Protein AF-A0A1V5GLK5-F1 (afdb_monomer_lite)

Radius of gyration: 24.31 Å; chains: 1; bounding box: 57×66×62 Å

Foldseek 3Di:
DDDDPNQDPVVLVVVVVVLLVCLCVQQQVQQCDQDPNFRLHNVSSLVSNVVSCVVCVVVNCVSCPRPVNVVVVVVCVVVVLVVVVVVVCVVCVVVCVVVCVVPVVVVVVVVCCLCCVLVVVLVVCLVVVVVVDPDDSLLSSLLSQLLSCLLVVPSVSLVVSLVVSPDPVSNVSSPVSNSVNNVVNSVVVSCCVVVVCVVVVDPPVVVVVVVPPPPDDPPPDPPVVVVVVVVVVVVVVVVVVVVVVVPD

Secondary structure (DSSP, 8-state):
--BTTTTB-HHHHHHHHHHHHHHHHHHHHHHH-EETTEE-TTHHHHHHHHHHHHHSHHHHHHHHTSHHHHHHHHHHHHHHHHHHHHHHHHHHHHHHHHHHHHHHHHHHHHHHHHHHHHHHHHHHHHHHHTTT--S-HHHHHHHHHHHHHHHTT-HHHHHHHHHHH-SHHHHHHHHHHHHHHHHHHHHHHHHHHHHHHHHHT--HHHHHHHSS-TT------TTHHHHHHHHHHHHHHHHHHHHHHS--

Sequence (248 aa):
MEFFNGILSIHGVGFLMISVIAIAALGYILGRITIKGVSLGTAGVFIVALLYGCVFYKQLSDEINTDFVTNALKIVDNLGLILFVTAVGFIAGPNFFANFKKNFKSYVLLAIIIILSGGLVCAGCILVGRNFTDLQSDEFTAMLTGILSGALTSTPGFSAAKDAVGSDHLQSIVSVGYAIAYIFGVIGVVLFVQIIPKIMKADMAHERELLAPTGSKSQRSPRRWADCLKWTISASCHSHLQQLSESS

pLDDT: mean 75.08, std 16.99, range [30.67, 93.69]

Structure (mmCIF, N/CA/C/O backbone):
data_AF-A0A1V5GLK5-F1
#
_entry.id   AF-A0A1V5GLK5-F1
#
loop_
_atom_site.group_PDB
_atom_site.id
_atom_site.type_symbol
_atom_site.label_atom_id
_atom_site.label_alt_id
_atom_site.label_comp_id
_atom_site.label_asym_id
_atom_site.label_entity_id
_atom_site.label_seq_id
_atom_site.pdbx_PDB_ins_code
_atom_site.Cartn_x
_atom_site.Cartn_y
_atom_site.Cartn_z
_atom_site.occupancy
_atom_site.B_iso_or_equiv
_atom_site.auth_seq_id
_atom_site.auth_comp_id
_atom_site.auth_asym_id
_atom_site.auth_atom_id
_atom_site.pdbx_PDB_model_num
ATOM 1 N N . MET A 1 1 ? 4.502 5.930 -36.268 1.00 46.78 1 MET A N 1
ATOM 2 C CA . MET A 1 1 ? 5.132 7.153 -36.806 1.00 46.78 1 MET A CA 1
ATOM 3 C C . MET A 1 1 ? 5.933 7.765 -35.675 1.00 46.78 1 MET A C 1
ATOM 5 O O . MET A 1 1 ? 5.333 8.226 -34.713 1.00 46.78 1 MET A O 1
ATOM 9 N N . GLU A 1 2 ? 7.255 7.645 -35.733 1.00 49.25 2 GLU A N 1
ATOM 10 C CA . GLU A 1 2 ? 8.162 8.118 -34.684 1.00 49.25 2 GLU A CA 1
ATOM 11 C C . GLU A 1 2 ? 8.456 9.600 -34.918 1.00 49.25 2 GLU A C 1
ATOM 13 O O . GLU A 1 2 ? 9.124 9.967 -35.883 1.00 49.25 2 GLU A O 1
ATOM 18 N N . PHE A 1 3 ? 7.910 10.465 -34.067 1.00 53.59 3 PHE A N 1
ATOM 19 C CA . PHE A 1 3 ? 8.257 11.883 -34.064 1.00 53.59 3 PHE A CA 1
ATOM 20 C C . PHE A 1 3 ? 9.382 12.100 -33.049 1.00 53.59 3 PHE A C 1
ATOM 22 O O . PHE A 1 3 ? 9.312 11.592 -31.935 1.00 53.59 3 PHE A O 1
ATOM 29 N N . PHE A 1 4 ? 10.409 12.856 -33.449 1.00 52.19 4 PHE A N 1
ATOM 30 C CA . PHE A 1 4 ? 11.638 13.107 -32.682 1.00 52.19 4 PHE A CA 1
ATOM 31 C C . PHE A 1 4 ? 12.527 11.875 -32.467 1.00 52.19 4 PHE A C 1
ATOM 33 O O . PHE A 1 4 ? 12.751 11.459 -31.338 1.00 52.19 4 PHE A O 1
ATOM 40 N N . ASN A 1 5 ? 13.089 11.329 -33.552 1.00 49.19 5 ASN A N 1
ATOM 41 C CA . ASN A 1 5 ? 14.318 10.522 -33.503 1.00 49.19 5 ASN A CA 1
ATOM 42 C C . ASN A 1 5 ? 14.304 9.375 -32.456 1.00 49.19 5 ASN A C 1
ATOM 44 O O . ASN A 1 5 ? 15.285 9.178 -31.745 1.00 49.19 5 ASN A O 1
ATOM 48 N N . GLY A 1 6 ? 13.171 8.670 -32.317 1.00 55.38 6 GLY A N 1
ATOM 49 C CA . GLY A 1 6 ? 13.000 7.539 -31.388 1.00 55.38 6 GLY A CA 1
ATOM 50 C C . GLY A 1 6 ? 12.744 7.891 -29.911 1.00 55.38 6 GLY A C 1
ATOM 51 O O . GLY A 1 6 ? 12.622 6.985 -29.094 1.00 55.38 6 GLY A O 1
ATOM 52 N N . ILE A 1 7 ? 12.630 9.174 -29.543 1.00 57.28 7 ILE A N 1
ATOM 53 C CA . ILE A 1 7 ? 12.473 9.619 -28.140 1.00 57.28 7 ILE A CA 1
ATOM 54 C C . ILE A 1 7 ? 11.013 9.624 -27.649 1.00 57.28 7 ILE A C 1
ATOM 56 O O . ILE A 1 7 ? 10.769 9.507 -26.450 1.00 57.28 7 ILE A O 1
ATOM 60 N N . LEU A 1 8 ? 10.031 9.724 -28.551 1.00 55.53 8 LEU A N 1
ATOM 61 C CA . LEU A 1 8 ? 8.602 9.703 -28.218 1.00 55.53 8 LEU A CA 1
ATOM 62 C C . LEU A 1 8 ? 7.872 8.618 -29.020 1.00 55.53 8 LEU A C 1
ATOM 64 O O . LEU A 1 8 ? 7.346 8.863 -30.109 1.00 55.53 8 LEU A O 1
ATOM 68 N N . SER A 1 9 ? 7.791 7.411 -28.452 1.00 62.62 9 SER A N 1
ATOM 69 C CA . SER A 1 9 ? 6.872 6.379 -28.941 1.00 62.62 9 SER A CA 1
ATOM 70 C C . SER A 1 9 ? 5.435 6.775 -28.584 1.00 62.62 9 SER A C 1
ATOM 72 O O . SER A 1 9 ? 4.924 6.490 -27.501 1.00 62.62 9 SER A O 1
ATOM 74 N N . ILE A 1 10 ? 4.761 7.460 -29.513 1.00 68.81 10 ILE A N 1
ATOM 75 C CA . ILE A 1 10 ? 3.326 7.803 -29.426 1.00 68.81 10 ILE A CA 1
ATOM 76 C C . ILE A 1 10 ? 2.475 6.539 -29.205 1.00 68.81 10 ILE A C 1
ATOM 78 O O . ILE A 1 10 ? 1.415 6.592 -28.582 1.00 68.81 10 ILE A O 1
ATOM 82 N N . HIS A 1 11 ? 2.965 5.396 -29.688 1.00 68.38 11 HIS A N 1
ATOM 83 C CA . HIS A 1 11 ? 2.306 4.106 -29.560 1.00 68.38 11 HIS A CA 1
ATOM 84 C C . HIS A 1 11 ? 2.268 3.621 -28.101 1.00 68.38 11 HIS A C 1
ATOM 86 O O . HIS A 1 11 ? 1.189 3.297 -27.601 1.00 68.38 11 HIS A O 1
ATOM 92 N N . GLY A 1 12 ? 3.399 3.684 -27.390 1.00 72.94 12 GLY A N 1
ATOM 93 C CA . GLY A 1 12 ? 3.496 3.249 -25.994 1.00 72.94 12 GLY A CA 1
ATOM 94 C C . GLY A 1 12 ? 2.669 4.107 -25.039 1.00 72.94 12 GLY A C 1
ATOM 95 O O . GLY A 1 12 ? 1.905 3.588 -24.225 1.00 72.94 12 GLY A O 1
ATOM 96 N N . VAL A 1 13 ? 2.728 5.436 -25.181 1.00 77.06 13 VAL A N 1
ATOM 97 C CA . VAL A 1 13 ? 1.942 6.351 -24.329 1.00 77.06 13 VAL A CA 1
ATOM 98 C C . VAL A 1 13 ? 0.437 6.169 -24.558 1.00 77.06 13 VAL A C 1
ATOM 100 O O . VAL A 1 13 ? -0.335 6.123 -23.596 1.00 77.06 13 VAL A O 1
ATOM 103 N N . GLY A 1 14 ? 0.010 6.020 -25.818 1.00 81.81 14 GLY A N 1
ATOM 104 C CA . GLY A 1 14 ? -1.389 5.748 -26.155 1.00 81.81 14 GLY A CA 1
ATOM 105 C C . GLY A 1 14 ? -1.880 4.422 -25.570 1.00 81.81 14 GLY A C 1
ATOM 106 O O . GLY A 1 14 ? -2.957 4.369 -24.970 1.00 81.81 14 GLY A O 1
ATOM 107 N N . PHE A 1 15 ? -1.064 3.372 -25.668 1.00 82.69 15 PHE A N 1
ATOM 108 C CA . PHE A 1 15 ? -1.364 2.062 -25.097 1.00 82.69 15 PHE A CA 1
ATOM 109 C C . PHE A 1 15 ? -1.491 2.101 -23.564 1.00 82.69 15 PHE A C 1
ATOM 111 O O . PHE A 1 15 ? -2.452 1.552 -23.016 1.00 82.69 15 PHE A O 1
ATOM 118 N N . LEU A 1 16 ? -0.593 2.801 -22.860 1.00 83.19 16 LEU A N 1
ATOM 119 C CA . LEU A 1 16 ? -0.666 2.955 -21.401 1.00 83.19 16 LEU A CA 1
ATOM 120 C C . LEU A 1 16 ? -1.903 3.749 -20.956 1.00 83.19 16 LEU A C 1
ATOM 122 O O . LEU A 1 16 ? -2.575 3.351 -20.004 1.00 83.19 16 LEU A O 1
ATOM 126 N N . MET A 1 17 ? -2.258 4.828 -21.657 1.00 84.88 17 MET A N 1
ATOM 127 C CA . MET A 1 17 ? -3.468 5.603 -21.349 1.00 84.88 17 MET A CA 1
ATOM 128 C C . MET A 1 17 ? -4.745 4.774 -21.513 1.00 84.88 17 MET A C 1
ATOM 130 O O . MET A 1 17 ? -5.593 4.758 -20.617 1.00 84.88 17 MET A O 1
ATOM 134 N N . ILE A 1 18 ? -4.866 4.040 -22.622 1.00 87.38 18 ILE A N 1
ATOM 135 C CA . ILE A 1 18 ? -6.001 3.137 -22.853 1.00 87.38 18 ILE A CA 1
ATOM 136 C C . ILE A 1 18 ? -6.036 2.044 -21.780 1.00 87.38 18 ILE A C 1
ATOM 138 O O . ILE A 1 18 ? -7.109 1.742 -21.257 1.00 87.38 18 ILE A O 1
ATOM 142 N N . SER A 1 19 ? -4.875 1.508 -21.397 1.00 87.50 19 SER A N 1
ATOM 143 C CA . SER A 1 19 ? -4.756 0.504 -20.335 1.00 87.50 19 SER A CA 1
ATOM 144 C C . SER A 1 19 ? -5.306 1.014 -19.000 1.00 87.50 19 SER A C 1
ATOM 146 O O . SER A 1 19 ? -6.128 0.341 -18.383 1.00 87.50 19 SER A O 1
ATOM 148 N N . VAL A 1 20 ? -4.926 2.220 -18.563 1.00 87.88 20 VAL A N 1
ATOM 149 C CA . VAL A 1 20 ? -5.404 2.799 -17.292 1.00 87.88 20 VAL A CA 1
ATOM 150 C C . VAL A 1 20 ? -6.920 3.017 -17.309 1.00 87.88 20 VAL A C 1
ATOM 152 O O . VAL A 1 20 ? -7.604 2.673 -16.341 1.00 87.88 20 VAL A O 1
ATOM 155 N N . ILE A 1 21 ? -7.468 3.535 -18.412 1.00 90.38 21 ILE A N 1
ATOM 156 C CA . ILE A 1 21 ? -8.918 3.731 -18.559 1.00 90.38 21 ILE A CA 1
ATOM 157 C C . ILE A 1 21 ? -9.648 2.382 -18.555 1.00 90.38 21 ILE A C 1
ATOM 159 O O . ILE A 1 21 ? -10.677 2.247 -17.891 1.00 90.38 21 ILE A O 1
ATOM 163 N N . ALA A 1 22 ? -9.113 1.372 -19.246 1.00 91.00 22 ALA A N 1
ATOM 164 C CA . ALA A 1 22 ? -9.679 0.027 -19.271 1.00 91.00 22 ALA A CA 1
ATOM 165 C C . ALA A 1 22 ? -9.676 -0.613 -17.876 1.00 91.00 22 ALA A C 1
ATOM 167 O O . ALA A 1 22 ? -10.703 -1.143 -17.450 1.00 91.00 22 ALA A O 1
ATOM 168 N N . ILE A 1 23 ? -8.571 -0.504 -17.133 1.00 91.44 23 ILE A N 1
ATOM 169 C CA . ILE A 1 23 ? -8.457 -0.983 -15.748 1.00 91.44 23 ILE A CA 1
ATOM 170 C C . ILE A 1 23 ? -9.479 -0.288 -14.847 1.00 91.44 23 ILE A C 1
ATOM 172 O O . ILE A 1 23 ? -10.166 -0.959 -14.078 1.00 91.44 23 ILE A O 1
ATOM 176 N N . ALA A 1 24 ? -9.624 1.036 -14.954 1.00 89.81 24 ALA A N 1
ATOM 177 C CA . ALA A 1 24 ? -10.605 1.778 -14.171 1.00 89.81 24 ALA A CA 1
ATOM 178 C C . ALA A 1 24 ? -12.037 1.338 -14.514 1.00 89.81 24 ALA A C 1
ATOM 180 O O . ALA A 1 24 ? -12.804 0.985 -13.618 1.00 89.81 24 ALA A O 1
ATOM 181 N N . ALA A 1 25 ? -12.395 1.297 -15.800 1.00 90.69 25 ALA A N 1
ATOM 182 C CA . ALA A 1 25 ? -13.731 0.917 -16.252 1.00 90.69 25 ALA A CA 1
ATOM 183 C C . ALA A 1 25 ? -14.093 -0.518 -15.837 1.00 90.69 25 ALA A C 1
ATOM 185 O O . ALA A 1 25 ? -15.121 -0.738 -15.192 1.00 90.69 25 ALA A O 1
ATOM 186 N N . LEU A 1 26 ? -13.228 -1.488 -16.143 1.00 90.06 26 LEU A N 1
ATOM 187 C CA . LEU A 1 26 ? -13.422 -2.892 -15.773 1.00 90.06 26 LEU A CA 1
ATOM 188 C C . LEU A 1 26 ? -13.402 -3.077 -14.253 1.00 90.06 26 LEU A C 1
ATOM 190 O O . LEU A 1 26 ? -14.217 -3.824 -13.717 1.00 90.06 26 LEU A O 1
ATOM 194 N N . GLY A 1 27 ? -12.530 -2.355 -13.552 1.00 88.06 27 GLY A N 1
ATOM 195 C CA . GLY A 1 27 ? -12.429 -2.342 -12.097 1.00 88.06 27 GLY A CA 1
ATOM 196 C C . GLY A 1 27 ? -13.707 -1.880 -11.407 1.00 88.06 27 GLY A C 1
ATOM 197 O O . GLY A 1 27 ? -14.178 -2.535 -10.476 1.00 88.06 27 GLY A O 1
ATOM 198 N N . TYR A 1 28 ? -14.314 -0.791 -11.884 1.00 87.19 28 TYR A N 1
ATOM 199 C CA . TYR A 1 28 ? -15.588 -0.296 -11.358 1.00 87.19 28 TYR A CA 1
ATOM 200 C C . TYR A 1 28 ? -16.760 -1.222 -11.693 1.00 87.19 28 TYR A C 1
ATOM 202 O O . TYR A 1 28 ? -17.628 -1.437 -10.841 1.00 87.19 28 TYR A O 1
ATOM 210 N N . ILE A 1 29 ? -16.787 -1.792 -12.903 1.00 87.88 29 ILE A N 1
ATOM 211 C CA . ILE A 1 29 ? -17.812 -2.765 -13.304 1.00 87.88 29 ILE A CA 1
ATOM 212 C C . ILE A 1 29 ? -17.721 -4.009 -12.418 1.00 87.88 29 ILE A C 1
ATOM 214 O O . ILE A 1 29 ? -18.724 -4.413 -11.834 1.00 87.88 29 ILE A O 1
ATOM 218 N N . LEU A 1 30 ? -16.523 -4.572 -12.256 1.00 83.50 30 LEU A N 1
ATOM 219 C CA . LEU A 1 30 ? -16.288 -5.757 -11.435 1.00 83.50 30 LEU A CA 1
ATOM 220 C C . LEU A 1 30 ? -16.535 -5.476 -9.947 1.00 83.50 30 LEU A C 1
ATOM 222 O O . LEU A 1 30 ? -17.139 -6.293 -9.260 1.00 83.50 30 LEU A O 1
ATOM 226 N N . GLY A 1 31 ? -16.165 -4.289 -9.461 1.00 79.12 31 GLY A N 1
ATOM 227 C CA . GLY A 1 31 ? -16.438 -3.843 -8.093 1.00 79.12 31 GLY A CA 1
ATOM 228 C C . GLY A 1 31 ? -17.929 -3.706 -7.756 1.00 79.12 31 GLY A C 1
ATOM 229 O O . GLY A 1 31 ? -18.320 -3.855 -6.594 1.00 79.12 31 GLY A O 1
ATOM 230 N N . ARG A 1 32 ? -18.777 -3.461 -8.765 1.00 77.62 32 ARG A N 1
ATOM 231 C CA . ARG A 1 32 ? -20.246 -3.434 -8.640 1.00 77.62 32 ARG A CA 1
ATOM 232 C C . ARG A 1 32 ? -20.881 -4.821 -8.611 1.00 77.62 32 ARG A C 1
ATOM 234 O O . ARG A 1 32 ? -22.033 -4.923 -8.189 1.00 77.62 32 ARG A O 1
ATOM 241 N N . ILE A 1 33 ? -20.178 -5.865 -9.052 1.00 78.06 33 ILE A N 1
ATOM 242 C CA . ILE A 1 33 ? -20.704 -7.230 -9.028 1.00 78.06 33 ILE A CA 1
ATOM 243 C C . ILE A 1 33 ? -20.746 -7.694 -7.574 1.00 78.06 33 ILE A C 1
ATOM 245 O O . ILE A 1 33 ? -19.734 -7.756 -6.877 1.00 78.06 33 ILE A O 1
ATOM 249 N N . THR A 1 34 ? -21.948 -8.013 -7.109 1.00 65.19 34 THR A N 1
ATOM 250 C CA . THR A 1 34 ? -22.188 -8.526 -5.766 1.00 65.19 34 THR A CA 1
ATOM 251 C C . THR A 1 34 ? -22.389 -10.033 -5.845 1.00 65.19 34 THR A C 1
ATOM 253 O O . THR A 1 34 ? -23.323 -10.523 -6.476 1.00 65.19 34 THR A O 1
ATOM 256 N N . ILE A 1 35 ? -21.501 -10.801 -5.216 1.00 64.25 35 ILE A N 1
ATOM 257 C CA . ILE A 1 35 ? -21.605 -12.266 -5.189 1.00 64.25 35 ILE A CA 1
ATOM 258 C C . ILE A 1 35 ? -22.019 -12.672 -3.778 1.00 64.25 35 ILE A C 1
ATOM 260 O O . ILE A 1 35 ? -21.334 -12.359 -2.815 1.00 64.25 35 ILE A O 1
ATOM 264 N N . LYS A 1 36 ? -23.155 -13.365 -3.620 1.00 55.97 36 LYS A N 1
ATOM 265 C CA . LYS A 1 36 ? -23.632 -13.881 -2.313 1.00 55.97 36 LYS A CA 1
ATOM 266 C C . LYS A 1 36 ? -23.764 -12.811 -1.202 1.00 55.97 36 LYS A C 1
ATOM 268 O O . LYS A 1 36 ? -23.535 -13.094 -0.024 1.00 55.97 36 LYS A O 1
ATOM 273 N N . GLY A 1 37 ? -24.144 -11.583 -1.570 1.00 60.50 37 GLY A N 1
ATOM 274 C CA . GLY A 1 37 ? -24.276 -10.449 -0.640 1.00 60.50 37 GLY A CA 1
ATOM 275 C C . GLY A 1 37 ? -22.946 -9.792 -0.246 1.00 60.50 37 GLY A C 1
ATOM 276 O O . GLY A 1 37 ? -22.931 -8.932 0.630 1.00 60.50 37 GLY A O 1
ATOM 277 N N . VAL A 1 38 ? -21.848 -10.194 -0.889 1.00 60.88 38 VAL A N 1
ATOM 278 C CA . VAL A 1 38 ? -20.504 -9.635 -0.735 1.00 60.88 38 VAL A CA 1
ATOM 279 C C . VAL A 1 38 ? -20.245 -8.684 -1.896 1.00 60.88 38 VAL A C 1
ATOM 281 O O . VAL A 1 38 ? -20.136 -9.110 -3.046 1.00 60.88 38 VAL A O 1
ATOM 284 N N . SER A 1 39 ? -20.177 -7.389 -1.598 1.00 65.50 39 SER A N 1
ATOM 285 C CA . SER A 1 39 ? -19.774 -6.361 -2.561 1.00 65.50 39 SER A CA 1
ATOM 286 C C . SER A 1 39 ? -18.278 -6.109 -2.413 1.00 65.50 39 SER A C 1
ATOM 288 O O . SER A 1 39 ? -17.841 -5.719 -1.331 1.00 65.50 39 SER A O 1
ATOM 290 N N . LEU A 1 40 ? -17.499 -6.297 -3.483 1.00 66.44 40 LEU A N 1
ATOM 291 C CA . LEU A 1 40 ? -16.076 -5.925 -3.493 1.00 66.44 40 LEU A CA 1
ATOM 292 C C . LEU A 1 40 ? -15.895 -4.397 -3.434 1.00 66.44 40 LEU A C 1
ATOM 294 O O . LEU A 1 40 ? -14.912 -3.909 -2.885 1.00 66.44 40 LEU A O 1
ATOM 298 N N . GLY A 1 41 ? -16.852 -3.624 -3.954 1.00 75.75 41 GLY A N 1
ATOM 299 C CA . GLY A 1 41 ? -16.802 -2.164 -3.903 1.00 75.75 41 GLY A CA 1
ATOM 300 C C . GLY A 1 41 ? -15.614 -1.605 -4.689 1.00 75.75 41 GLY A C 1
ATOM 301 O O . GLY A 1 41 ? -15.240 -2.133 -5.734 1.00 75.75 41 GLY A O 1
ATOM 302 N N . THR A 1 42 ? -15.000 -0.535 -4.186 1.00 76.06 42 THR A N 1
ATOM 303 C CA . THR A 1 42 ? -13.848 0.120 -4.834 1.00 76.06 42 THR A CA 1
ATOM 304 C C . THR A 1 42 ? -12.585 -0.747 -4.850 1.00 76.06 42 THR A C 1
ATOM 306 O O . THR A 1 42 ? -11.693 -0.496 -5.657 1.00 76.06 42 THR A O 1
ATOM 309 N N . ALA A 1 43 ? -12.527 -1.815 -4.044 1.00 75.69 43 ALA A N 1
ATOM 310 C CA . ALA A 1 43 ? -11.432 -2.783 -4.065 1.00 75.69 43 ALA A CA 1
ATOM 311 C C . ALA A 1 43 ? -11.320 -3.551 -5.397 1.00 75.69 43 ALA A C 1
ATOM 313 O O . ALA A 1 43 ? -10.240 -4.033 -5.739 1.00 75.69 43 ALA A O 1
ATOM 314 N N . GLY A 1 44 ? -12.408 -3.630 -6.176 1.00 81.12 44 GLY A N 1
ATOM 315 C CA . GLY A 1 44 ? -12.409 -4.272 -7.495 1.00 81.12 44 GLY A CA 1
ATOM 316 C C . GLY A 1 44 ? -11.419 -3.639 -8.478 1.00 81.12 44 GLY A C 1
ATOM 317 O O . GLY A 1 44 ? -10.835 -4.352 -9.291 1.00 81.12 44 GLY A O 1
ATOM 318 N N . VAL A 1 45 ? -11.157 -2.331 -8.354 1.00 86.44 45 VAL A N 1
ATOM 319 C CA . VAL A 1 45 ? -10.191 -1.618 -9.207 1.00 86.44 45 VAL A CA 1
ATOM 320 C C . VAL A 1 45 ? -8.771 -2.140 -8.995 1.00 86.44 45 VAL A C 1
ATOM 322 O O . VAL A 1 45 ? -8.070 -2.397 -9.968 1.00 86.44 45 VAL A O 1
ATOM 325 N N . PHE A 1 46 ? -8.368 -2.382 -7.746 1.00 82.75 46 PHE A N 1
ATOM 326 C CA . PHE A 1 46 ? -7.040 -2.915 -7.431 1.00 82.75 46 PHE A CA 1
ATOM 327 C C . PHE A 1 46 ? -6.850 -4.352 -7.928 1.00 82.75 46 PHE A C 1
ATOM 329 O O . PHE A 1 46 ? -5.794 -4.686 -8.463 1.00 82.75 46 PHE A O 1
ATOM 336 N N . ILE A 1 47 ? -7.880 -5.195 -7.805 1.00 83.62 47 ILE A N 1
ATOM 337 C CA . ILE A 1 47 ? -7.833 -6.585 -8.286 1.00 83.62 47 ILE A CA 1
ATOM 338 C C . ILE A 1 47 ? -7.701 -6.621 -9.812 1.00 83.62 47 ILE A C 1
ATOM 340 O O . ILE A 1 47 ? -6.868 -7.355 -10.341 1.00 83.62 47 ILE A O 1
ATOM 344 N N . VAL A 1 48 ? -8.483 -5.803 -10.523 1.00 88.69 48 VAL A N 1
ATOM 345 C CA . VAL A 1 48 ? -8.400 -5.706 -11.986 1.00 88.69 48 VAL A CA 1
ATOM 346 C C . VAL A 1 48 ? -7.061 -5.121 -12.428 1.00 88.69 48 VAL A C 1
ATOM 348 O O . VAL A 1 48 ? -6.481 -5.637 -13.378 1.00 88.69 48 VAL A O 1
ATOM 351 N N . ALA A 1 49 ? -6.533 -4.109 -11.733 1.00 87.62 49 ALA A N 1
ATOM 352 C CA . ALA A 1 49 ? -5.228 -3.526 -12.041 1.00 87.62 49 ALA A CA 1
ATOM 353 C C . ALA A 1 49 ? -4.099 -4.562 -11.970 1.00 87.62 49 ALA A C 1
ATOM 355 O O . ALA A 1 49 ? -3.272 -4.640 -12.879 1.00 87.62 49 ALA A O 1
ATOM 356 N N . LEU A 1 50 ? -4.089 -5.398 -10.929 1.00 84.06 50 LEU A N 1
ATOM 357 C CA . LEU A 1 50 ? -3.047 -6.408 -10.757 1.00 84.06 50 LEU A CA 1
ATOM 358 C C . LEU A 1 50 ? -3.214 -7.579 -11.732 1.00 84.06 50 LEU A C 1
ATOM 360 O O . LEU A 1 50 ? -2.233 -8.014 -12.332 1.00 84.06 50 LEU A O 1
ATOM 364 N N . LEU A 1 51 ? -4.448 -8.049 -11.955 1.00 86.88 51 LEU A N 1
ATOM 365 C CA . LEU A 1 51 ? -4.725 -9.062 -12.981 1.00 86.88 51 LEU A CA 1
ATOM 366 C C . LEU A 1 51 ? -4.297 -8.580 -14.368 1.00 86.88 51 LEU A C 1
ATOM 368 O O . LEU A 1 51 ? -3.643 -9.324 -15.096 1.00 86.88 51 LEU A O 1
ATOM 372 N N . TYR A 1 52 ? -4.617 -7.332 -14.712 1.00 87.94 52 TYR A N 1
ATOM 373 C CA . TYR A 1 52 ? -4.190 -6.722 -15.966 1.00 87.94 52 TYR A CA 1
ATOM 374 C C . TYR A 1 52 ? -2.662 -6.669 -16.065 1.00 87.94 52 TYR A C 1
ATOM 376 O O . TYR A 1 52 ? -2.103 -7.119 -17.062 1.00 87.94 52 TYR A O 1
ATOM 384 N N . GLY A 1 53 ? -1.977 -6.207 -15.014 1.00 85.06 53 GLY A N 1
ATOM 385 C CA . GLY A 1 53 ? -0.513 -6.171 -14.966 1.00 85.06 53 GLY A CA 1
ATOM 386 C C . GLY A 1 53 ? 0.141 -7.549 -15.119 1.00 85.06 53 GLY A C 1
ATOM 387 O O . GLY A 1 53 ? 1.152 -7.671 -15.802 1.00 85.06 53 GLY A O 1
ATOM 388 N N . CYS A 1 54 ? -0.452 -8.599 -14.546 1.00 82.81 54 CYS A N 1
ATOM 389 C CA . CYS A 1 54 ? 0.062 -9.966 -14.650 1.00 82.81 54 CYS A CA 1
ATOM 390 C C . CYS A 1 54 ? -0.165 -10.577 -16.046 1.00 82.81 54 CYS A C 1
ATOM 392 O O . CYS A 1 54 ? 0.734 -11.210 -16.598 1.00 82.81 54 CYS A O 1
ATOM 394 N N . VAL A 1 55 ? -1.345 -10.362 -16.641 1.00 85.50 55 VAL A N 1
ATOM 395 C CA . VAL A 1 55 ? -1.712 -10.921 -17.956 1.00 85.50 55 VAL A CA 1
ATOM 396 C C . VAL A 1 55 ? -1.004 -10.198 -19.106 1.00 85.50 55 VAL A C 1
ATOM 398 O O . VAL A 1 55 ? -0.546 -10.849 -20.044 1.00 85.50 55 VAL A O 1
ATOM 401 N N . PHE A 1 56 ? -0.884 -8.871 -19.034 1.00 82.38 56 PHE A N 1
ATOM 402 C CA . PHE A 1 56 ? -0.296 -8.031 -20.086 1.00 82.38 56 PHE A CA 1
ATOM 403 C C . PHE A 1 56 ? 1.164 -7.637 -19.808 1.00 82.38 56 PHE A C 1
ATOM 405 O O . PHE A 1 56 ? 1.684 -6.724 -20.446 1.00 82.38 56 PHE A O 1
ATOM 412 N N . TYR A 1 57 ? 1.843 -8.333 -18.886 1.00 79.56 57 TYR A N 1
ATOM 413 C CA . TYR A 1 57 ? 3.230 -8.052 -18.492 1.00 79.56 57 TYR A CA 1
ATOM 414 C C . TYR A 1 57 ? 4.193 -7.963 -19.687 1.00 79.56 57 TYR A C 1
ATOM 416 O O . TYR A 1 57 ? 4.989 -7.034 -19.737 1.00 79.56 57 TYR A O 1
ATOM 424 N N . LYS A 1 58 ? 4.101 -8.881 -20.661 1.00 75.12 58 LYS A N 1
ATOM 425 C CA . LYS A 1 58 ? 5.029 -8.929 -21.808 1.00 75.12 58 LYS A CA 1
ATOM 426 C C . LYS A 1 58 ? 4.882 -7.712 -22.727 1.00 75.12 58 LYS A C 1
ATOM 428 O O . LYS A 1 58 ? 5.861 -7.098 -23.120 1.00 75.12 58 LYS A O 1
ATOM 433 N N . GLN A 1 59 ? 3.644 -7.336 -23.031 1.00 75.62 59 GLN A N 1
ATOM 434 C CA . GLN A 1 59 ? 3.342 -6.160 -23.844 1.00 75.62 59 GLN A CA 1
ATOM 435 C C . GLN A 1 59 ? 3.687 -4.862 -23.103 1.00 75.62 59 GLN A C 1
ATOM 437 O O . GLN A 1 59 ? 4.121 -3.898 -23.724 1.00 75.62 59 GLN A O 1
ATOM 442 N N . LEU A 1 60 ? 3.525 -4.835 -21.774 1.00 73.38 60 LEU A N 1
ATOM 443 C CA . LEU A 1 60 ? 3.961 -3.708 -20.951 1.00 73.38 60 LEU A CA 1
ATOM 444 C C . LEU A 1 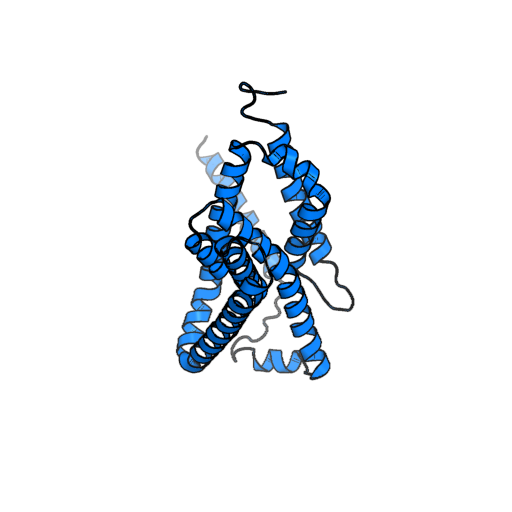60 ? 5.487 -3.603 -20.896 1.00 73.38 60 LEU A C 1
ATOM 446 O O . LEU A 1 60 ? 6.005 -2.496 -20.982 1.00 73.38 60 LEU A O 1
ATOM 450 N N . SER A 1 61 ? 6.213 -4.716 -20.754 1.00 71.81 61 SER A N 1
ATOM 451 C CA . SER A 1 61 ? 7.674 -4.687 -20.633 1.00 71.81 61 SER A CA 1
ATOM 452 C C . SER A 1 61 ? 8.346 -4.139 -21.886 1.00 71.81 61 SER A C 1
ATOM 454 O O . SER A 1 61 ? 9.316 -3.393 -21.773 1.00 71.81 61 SER A O 1
ATOM 456 N N . ASP A 1 62 ? 7.809 -4.444 -23.066 1.00 71.88 62 ASP A N 1
ATOM 457 C CA . ASP A 1 62 ? 8.370 -3.970 -24.333 1.00 71.88 62 ASP A CA 1
ATOM 458 C C . ASP A 1 62 ? 8.219 -2.444 -24.489 1.00 71.88 62 ASP A C 1
ATOM 460 O O . ASP A 1 62 ? 9.137 -1.777 -24.960 1.00 71.88 62 ASP A O 1
ATOM 464 N N . GLU A 1 63 ? 7.112 -1.869 -24.010 1.00 71.88 63 GLU A N 1
ATOM 465 C CA . GLU A 1 63 ? 6.842 -0.423 -24.083 1.00 71.88 63 GLU A CA 1
ATOM 466 C C . GLU A 1 63 ? 7.469 0.371 -22.908 1.00 71.88 63 GLU A C 1
ATOM 468 O O . GLU A 1 63 ? 7.830 1.542 -23.061 1.00 71.88 63 GLU A O 1
ATOM 473 N N . ILE A 1 64 ? 7.635 -0.249 -21.728 1.00 71.12 64 ILE A N 1
ATOM 474 C CA . ILE A 1 64 ? 8.204 0.381 -20.514 1.00 71.12 64 ILE A CA 1
ATOM 475 C C . ILE A 1 64 ? 9.743 0.446 -20.544 1.00 71.12 64 ILE A C 1
ATOM 477 O O . ILE A 1 64 ? 10.326 1.275 -19.845 1.00 71.12 64 ILE A O 1
ATOM 481 N N . ASN A 1 65 ? 10.409 -0.345 -21.393 1.00 66.19 65 ASN A N 1
ATOM 482 C CA . ASN A 1 65 ? 11.876 -0.371 -21.534 1.00 66.19 65 ASN A CA 1
ATOM 483 C C . ASN A 1 65 ? 12.510 0.945 -22.031 1.00 66.19 65 ASN A C 1
ATOM 485 O O . ASN A 1 65 ? 13.729 1.043 -22.138 1.00 66.19 65 ASN A O 1
ATOM 489 N N . THR A 1 66 ? 11.712 1.968 -22.337 1.00 71.50 66 THR A N 1
ATOM 490 C CA . THR A 1 66 ? 12.230 3.302 -22.641 1.00 71.50 66 THR A CA 1
ATOM 491 C C . THR A 1 66 ? 12.459 4.090 -21.346 1.00 71.50 66 THR A C 1
ATOM 493 O O . THR A 1 66 ? 11.550 4.249 -20.525 1.00 71.50 66 THR A O 1
ATOM 496 N N . ASP A 1 67 ? 13.668 4.638 -21.169 1.00 73.25 67 ASP A N 1
ATOM 497 C CA . ASP A 1 67 ? 14.043 5.428 -19.981 1.00 73.25 67 ASP A CA 1
ATOM 498 C C . ASP A 1 67 ? 13.033 6.546 -19.683 1.00 73.25 67 ASP A C 1
ATOM 500 O O . ASP A 1 67 ? 12.714 6.841 -18.530 1.00 73.25 67 ASP A O 1
ATOM 504 N N . PHE A 1 68 ? 12.473 7.154 -20.730 1.00 77.94 68 PHE A N 1
ATOM 505 C CA . PHE A 1 68 ? 11.461 8.197 -20.604 1.00 77.94 68 PHE A CA 1
ATOM 506 C C . PHE A 1 68 ? 10.178 7.702 -19.917 1.00 77.94 68 PHE A C 1
ATOM 508 O O . PHE A 1 68 ? 9.686 8.350 -18.990 1.00 77.94 68 PHE A O 1
ATOM 515 N N . VAL A 1 69 ? 9.652 6.543 -20.326 1.00 78.69 69 VAL A N 1
ATOM 516 C CA . VAL A 1 69 ? 8.417 5.973 -19.768 1.00 78.69 69 VAL A CA 1
ATOM 517 C C . VAL A 1 69 ? 8.633 5.567 -18.313 1.00 78.69 69 VAL A C 1
ATOM 519 O O . VAL A 1 69 ? 7.816 5.914 -17.461 1.00 78.69 69 VAL A O 1
ATOM 522 N N . THR A 1 70 ? 9.766 4.942 -17.987 1.00 79.50 70 THR A N 1
ATOM 523 C CA . THR A 1 70 ? 10.092 4.572 -16.598 1.00 79.50 70 THR A CA 1
ATOM 524 C C . THR A 1 70 ? 10.155 5.796 -15.674 1.00 79.50 70 THR A C 1
ATOM 526 O O . THR A 1 70 ? 9.584 5.780 -14.580 1.00 79.50 70 THR A O 1
ATOM 529 N N . ASN A 1 71 ? 10.780 6.892 -16.115 1.00 83.62 71 ASN A N 1
ATOM 530 C CA . ASN A 1 71 ? 10.816 8.138 -15.342 1.00 83.62 71 ASN A CA 1
ATOM 531 C C . ASN A 1 71 ? 9.426 8.781 -15.202 1.00 83.62 71 ASN A C 1
ATOM 533 O O . ASN A 1 71 ? 9.066 9.239 -14.116 1.00 83.62 71 ASN A O 1
ATOM 537 N N . ALA A 1 72 ? 8.612 8.766 -16.261 1.00 84.69 72 ALA A N 1
ATOM 538 C CA . ALA A 1 72 ? 7.241 9.265 -16.207 1.00 84.69 72 ALA A CA 1
ATOM 539 C C . ALA A 1 72 ? 6.372 8.457 -15.224 1.00 84.69 72 ALA A C 1
ATOM 541 O O . ALA A 1 72 ? 5.662 9.055 -14.414 1.00 84.69 72 ALA A O 1
ATOM 542 N N . LEU A 1 73 ? 6.463 7.119 -15.227 1.00 84.12 73 LEU A N 1
ATOM 543 C CA . LEU A 1 73 ? 5.745 6.272 -14.266 1.00 84.12 73 LEU A CA 1
ATOM 544 C C . LEU A 1 73 ? 6.169 6.553 -12.822 1.00 84.12 73 LEU A C 1
ATOM 546 O O . LEU A 1 73 ? 5.300 6.648 -11.960 1.00 84.12 73 LEU A O 1
ATOM 550 N N . LYS A 1 74 ? 7.468 6.742 -12.553 1.00 85.00 74 LYS A N 1
ATOM 551 C CA . LYS A 1 74 ? 7.953 7.114 -11.211 1.00 85.00 74 LYS A CA 1
ATOM 552 C C . LYS A 1 74 ? 7.353 8.435 -10.732 1.00 85.00 74 LYS A C 1
ATOM 554 O O . LYS A 1 74 ? 6.979 8.556 -9.566 1.00 85.00 74 LYS A O 1
ATOM 559 N N . ILE A 1 75 ? 7.246 9.428 -11.615 1.00 88.75 75 ILE A N 1
ATOM 560 C CA . ILE A 1 75 ? 6.625 10.717 -11.283 1.00 88.75 75 ILE A CA 1
ATOM 561 C C . ILE A 1 75 ? 5.136 10.522 -10.979 1.00 88.75 75 ILE A C 1
ATOM 563 O O . ILE A 1 75 ? 4.652 11.025 -9.967 1.00 88.75 75 ILE A O 1
ATOM 567 N N . VAL A 1 76 ? 4.418 9.768 -11.816 1.00 89.19 76 VAL A N 1
ATOM 568 C CA . VAL A 1 76 ? 2.985 9.493 -11.623 1.00 89.19 76 VAL A CA 1
ATOM 569 C C . VAL A 1 76 ? 2.727 8.711 -10.334 1.00 89.19 76 VAL A C 1
ATOM 571 O O . VAL A 1 76 ? 1.792 9.049 -9.613 1.00 89.19 76 VAL A O 1
ATOM 574 N N . ASP A 1 77 ? 3.553 7.716 -10.013 1.00 87.75 77 ASP A N 1
ATOM 575 C CA . ASP A 1 77 ? 3.452 6.926 -8.782 1.00 87.75 77 ASP A CA 1
ATOM 576 C C . ASP A 1 77 ? 3.654 7.800 -7.535 1.00 87.75 77 ASP A C 1
ATOM 578 O O . ASP A 1 77 ? 2.796 7.838 -6.653 1.00 87.75 77 ASP A O 1
ATOM 582 N N . ASN A 1 78 ? 4.725 8.600 -7.496 1.00 88.56 78 ASN A N 1
ATOM 583 C CA . ASN A 1 78 ? 4.987 9.496 -6.367 1.00 88.56 78 ASN A CA 1
ATOM 584 C C . ASN A 1 78 ? 3.914 10.589 -6.227 1.00 88.56 78 ASN A C 1
ATOM 586 O O . ASN A 1 78 ? 3.429 10.836 -5.122 1.00 88.56 78 ASN A O 1
ATOM 590 N N . LEU A 1 79 ? 3.487 11.219 -7.328 1.00 92.50 79 LEU A N 1
ATOM 591 C CA . LEU A 1 79 ? 2.407 12.212 -7.299 1.00 92.50 79 LEU A CA 1
ATOM 592 C C . LEU A 1 79 ? 1.074 11.589 -6.872 1.00 92.50 79 LEU A C 1
ATOM 594 O O . LEU A 1 79 ? 0.363 12.164 -6.047 1.00 92.50 79 LEU A O 1
ATOM 598 N N . GLY A 1 80 ? 0.742 10.412 -7.403 1.00 90.88 80 GLY A N 1
ATOM 599 C CA . GLY A 1 80 ? -0.467 9.673 -7.057 1.00 90.88 80 GLY A CA 1
ATOM 600 C C . GLY A 1 80 ? -0.493 9.291 -5.582 1.00 90.88 80 GLY A C 1
ATOM 601 O O . GLY A 1 80 ? -1.506 9.501 -4.914 1.00 90.88 80 GLY A O 1
ATOM 602 N N . LEU A 1 81 ? 0.633 8.813 -5.049 1.00 89.94 81 LEU A N 1
ATOM 603 C CA . LEU A 1 81 ? 0.780 8.481 -3.638 1.00 89.94 81 LEU A CA 1
ATOM 604 C C . LEU A 1 81 ? 0.628 9.720 -2.746 1.00 89.94 81 LEU A C 1
ATOM 606 O O . LEU A 1 81 ? -0.111 9.660 -1.763 1.00 89.94 81 LEU A O 1
ATOM 610 N N . ILE A 1 82 ? 1.262 10.847 -3.092 1.00 91.31 82 ILE A N 1
ATOM 611 C CA . ILE A 1 82 ? 1.142 12.100 -2.328 1.00 91.31 82 ILE A CA 1
ATOM 612 C C . ILE A 1 82 ? -0.315 12.568 -2.309 1.00 91.31 82 ILE A C 1
ATOM 614 O O . ILE A 1 82 ? -0.877 12.779 -1.235 1.00 91.31 82 ILE A O 1
ATOM 618 N N . LEU A 1 83 ? -0.960 12.661 -3.477 1.00 93.12 83 LEU A N 1
ATOM 619 C CA . LEU A 1 83 ? -2.362 13.075 -3.581 1.00 93.12 83 LEU A CA 1
ATOM 620 C C . LEU A 1 83 ? -3.294 12.130 -2.813 1.00 93.12 83 LEU A C 1
ATOM 622 O O . LEU A 1 83 ? -4.205 12.590 -2.122 1.00 93.12 83 LEU A O 1
ATOM 626 N N . PHE A 1 84 ? -3.049 10.821 -2.886 1.00 89.88 84 PHE A N 1
ATOM 627 C CA . PHE A 1 84 ? -3.815 9.816 -2.157 1.00 89.88 84 PHE A CA 1
ATOM 628 C C . PHE A 1 84 ? -3.671 9.974 -0.639 1.00 89.88 84 PHE A C 1
ATOM 630 O O . PHE A 1 84 ? -4.677 10.066 0.070 1.00 89.88 84 PHE A O 1
ATOM 637 N N . VAL A 1 85 ? -2.438 10.040 -0.129 1.00 89.69 85 VAL A N 1
ATOM 638 C CA . VAL A 1 85 ? -2.165 10.175 1.310 1.00 89.69 85 VAL A CA 1
ATOM 639 C C . VAL A 1 85 ? -2.712 11.501 1.841 1.00 89.69 85 VAL A C 1
ATOM 641 O O . VAL A 1 85 ? -3.327 11.519 2.910 1.00 89.69 85 VAL A O 1
ATOM 644 N N . THR A 1 86 ? -2.579 12.597 1.088 1.00 92.25 86 THR A N 1
ATOM 645 C CA . THR A 1 86 ? -3.167 13.895 1.449 1.00 92.25 86 THR A CA 1
ATOM 646 C C . THR A 1 86 ? -4.694 13.836 1.493 1.00 92.25 86 THR A C 1
ATOM 648 O O . THR A 1 86 ? -5.289 14.305 2.466 1.00 92.25 86 THR A O 1
ATOM 651 N N . ALA A 1 87 ? -5.346 13.232 0.495 1.00 92.19 87 ALA A N 1
ATOM 652 C CA . ALA A 1 87 ? -6.803 13.113 0.463 1.00 92.19 87 ALA A CA 1
ATOM 653 C C . ALA A 1 87 ? -7.336 12.267 1.631 1.00 92.19 87 ALA A C 1
ATOM 655 O O . ALA A 1 87 ? -8.244 12.700 2.345 1.00 92.19 87 ALA A O 1
ATOM 656 N N . VAL A 1 88 ? -6.741 11.094 1.882 1.00 88.62 88 VAL A N 1
ATOM 657 C CA . VAL A 1 88 ? -7.108 10.236 3.024 1.00 88.62 88 VAL A CA 1
ATOM 658 C C . VAL A 1 88 ? -6.855 10.958 4.350 1.00 88.62 88 VAL A C 1
ATOM 660 O O . VAL A 1 88 ? -7.704 10.906 5.242 1.00 88.62 88 VAL A O 1
ATOM 663 N N . GLY A 1 89 ? -5.742 11.686 4.467 1.00 89.00 89 GLY A N 1
ATOM 664 C CA . GLY A 1 89 ? -5.414 12.490 5.645 1.00 89.00 89 GLY A CA 1
ATOM 665 C C . GLY A 1 89 ? -6.439 13.591 5.923 1.00 89.00 89 GLY A C 1
ATOM 666 O O . GLY A 1 89 ? -6.860 13.762 7.067 1.00 89.00 89 GLY A O 1
ATOM 667 N N . PHE A 1 90 ? -6.907 14.294 4.888 1.00 90.44 90 PHE A N 1
ATOM 668 C CA . PHE A 1 90 ? -7.914 15.348 5.034 1.00 90.44 90 PHE A CA 1
ATOM 669 C C . PHE A 1 90 ? -9.289 14.791 5.439 1.00 90.44 90 PHE A C 1
ATOM 671 O O . PHE A 1 90 ? -9.956 15.354 6.306 1.00 90.44 90 PHE A O 1
ATOM 678 N N . ILE A 1 91 ? -9.689 13.648 4.869 1.00 88.62 91 ILE A N 1
ATOM 679 C CA . ILE A 1 91 ? -10.950 12.964 5.207 1.00 88.62 91 ILE A CA 1
ATOM 680 C C . ILE A 1 91 ? -10.916 12.426 6.647 1.00 88.62 91 ILE A C 1
ATOM 682 O O . ILE A 1 91 ? -11.888 12.561 7.396 1.00 88.62 91 ILE A O 1
ATOM 686 N N . ALA A 1 92 ? -9.799 11.815 7.048 1.00 84.06 92 ALA A N 1
ATOM 687 C CA . ALA A 1 92 ? -9.644 11.212 8.369 1.00 84.06 92 ALA A CA 1
ATOM 688 C C . ALA A 1 92 ? -9.377 12.244 9.479 1.00 84.06 92 ALA A C 1
ATOM 690 O O . ALA A 1 92 ? -9.759 12.003 10.624 1.00 84.06 92 ALA A O 1
ATOM 691 N N . GLY A 1 93 ? -8.769 13.390 9.156 1.00 85.56 93 GLY A N 1
ATOM 692 C CA . GLY A 1 93 ? -8.310 14.417 10.096 1.00 85.56 93 GLY A CA 1
ATOM 693 C C . GLY A 1 93 ? -9.298 14.774 11.215 1.00 85.56 93 GLY A C 1
ATOM 694 O O . GLY A 1 93 ? -9.008 14.492 12.381 1.00 85.56 93 GLY A O 1
ATOM 695 N N . PRO A 1 94 ? -10.479 15.352 10.922 1.00 84.88 94 PRO A N 1
ATOM 696 C CA . PRO A 1 94 ? -11.398 15.816 11.965 1.00 84.88 94 PRO A CA 1
ATOM 697 C C . PRO A 1 94 ? -11.904 14.680 12.868 1.00 84.88 94 PRO A C 1
ATOM 699 O O . PRO A 1 94 ? -11.991 14.842 14.087 1.00 84.88 94 PRO A O 1
ATOM 702 N N . ASN A 1 95 ? -12.181 13.505 12.292 1.00 82.56 95 ASN A N 1
ATOM 703 C CA . ASN A 1 95 ? -12.617 12.335 13.053 1.00 82.56 95 ASN A CA 1
ATOM 704 C C . ASN A 1 95 ? -11.484 11.755 13.906 1.00 82.56 95 ASN A C 1
ATOM 706 O O . ASN A 1 95 ? -11.732 11.342 15.040 1.00 82.56 95 ASN A O 1
ATOM 710 N N . PHE A 1 96 ? -10.250 11.750 13.401 1.00 83.25 96 PHE A N 1
ATOM 711 C CA . PHE A 1 96 ? -9.083 11.270 14.132 1.00 83.25 96 PHE A CA 1
ATOM 712 C C . PHE A 1 96 ? -8.818 12.119 15.376 1.00 83.25 96 PHE A C 1
ATOM 714 O O . PHE A 1 96 ? -8.745 11.559 16.465 1.00 83.25 96 PHE A O 1
ATOM 721 N N . PHE A 1 97 ? -8.762 13.451 15.269 1.00 83.88 97 PHE A N 1
ATOM 722 C CA . PHE A 1 97 ? -8.503 14.314 16.432 1.00 83.88 97 PHE A CA 1
ATOM 723 C C . PHE A 1 97 ? -9.600 14.215 17.504 1.00 83.88 97 PHE A C 1
ATOM 725 O O . PHE A 1 97 ? -9.293 14.145 18.699 1.00 83.88 97 PHE A O 1
ATOM 732 N N . ALA A 1 98 ? -10.872 14.148 17.095 1.00 82.44 98 ALA A N 1
ATOM 733 C CA . ALA A 1 98 ? -11.992 13.979 18.021 1.00 82.44 98 ALA A CA 1
ATOM 734 C C . ALA A 1 98 ? -11.924 12.634 18.772 1.00 82.44 98 ALA A C 1
ATOM 736 O O . ALA A 1 98 ? -12.097 12.586 19.994 1.00 82.44 98 ALA A O 1
ATOM 737 N N . ASN A 1 99 ? -11.620 11.545 18.060 1.00 81.81 99 ASN A N 1
ATOM 738 C CA . ASN A 1 99 ? -11.500 10.208 18.644 1.00 81.81 99 ASN A CA 1
ATOM 739 C C . ASN A 1 99 ? -10.222 10.033 19.472 1.00 81.81 99 ASN A C 1
ATOM 741 O O . ASN A 1 99 ? -10.266 9.414 20.538 1.00 81.81 99 ASN A O 1
ATOM 745 N N . PHE A 1 100 ? -9.107 10.612 19.026 1.00 82.06 100 PHE A N 1
ATOM 746 C CA . PHE A 1 100 ? -7.831 10.577 19.728 1.00 82.06 100 PHE A CA 1
ATOM 747 C C . PHE A 1 100 ? -7.955 11.242 21.097 1.00 82.06 100 PHE A C 1
ATOM 749 O O . PHE A 1 100 ? -7.562 10.644 22.089 1.00 82.06 100 PHE A O 1
ATOM 756 N N . LYS A 1 101 ? -8.616 12.404 21.208 1.00 80.50 101 LYS A N 1
ATOM 757 C CA . LYS A 1 101 ? -8.828 13.063 22.510 1.00 80.50 101 LYS A CA 1
ATOM 758 C C . LYS A 1 101 ? -9.662 12.221 23.486 1.00 80.50 101 LYS A C 1
ATOM 760 O O . LYS A 1 101 ? -9.424 12.275 24.690 1.00 80.50 101 LYS A O 1
ATOM 765 N N . LYS A 1 102 ? -10.628 11.445 22.984 1.00 81.06 102 LYS A N 1
ATOM 766 C CA . LYS A 1 102 ? -11.535 10.633 23.813 1.00 81.06 102 LYS A CA 1
ATOM 767 C C . LYS A 1 102 ? -10.916 9.301 24.248 1.00 81.06 102 LYS A C 1
ATOM 769 O O . LYS A 1 102 ? -11.087 8.907 25.394 1.00 81.06 102 LYS A O 1
ATOM 774 N N . ASN A 1 103 ? -10.202 8.616 23.352 1.00 83.44 103 ASN A N 1
ATOM 775 C CA . ASN A 1 103 ? -9.741 7.237 23.557 1.00 83.44 103 ASN A CA 1
ATOM 776 C C . ASN A 1 103 ? -8.238 7.042 23.269 1.00 83.44 103 ASN A C 1
ATOM 778 O O . ASN A 1 103 ? -7.827 5.952 22.868 1.00 83.44 103 ASN A O 1
ATOM 782 N N . PHE A 1 104 ? -7.403 8.070 23.479 1.00 85.69 104 PHE A N 1
ATOM 783 C CA . PHE A 1 104 ? -5.976 8.048 23.107 1.00 85.69 104 PHE A CA 1
ATOM 784 C C . PHE A 1 104 ? -5.239 6.798 23.611 1.00 85.69 104 PHE A C 1
ATOM 786 O O . PHE A 1 104 ? -4.497 6.177 22.856 1.00 85.69 104 PHE A O 1
ATOM 793 N N . LYS A 1 105 ? -5.486 6.386 24.864 1.00 85.75 105 LYS A N 1
ATOM 794 C CA . LYS A 1 105 ? -4.799 5.243 25.487 1.00 85.75 105 LYS A CA 1
ATOM 795 C C . LYS A 1 105 ? -5.038 3.940 24.72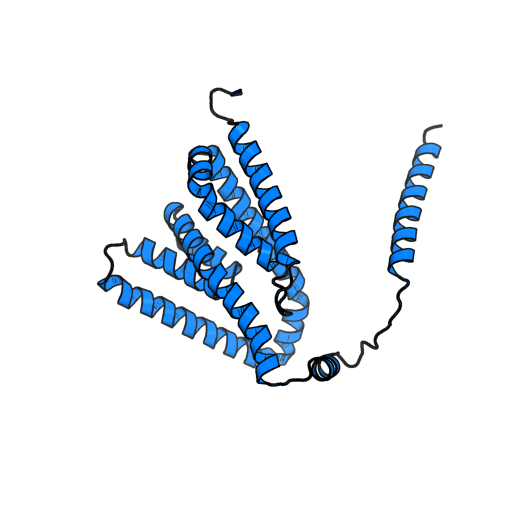6 1.00 85.75 105 LYS A C 1
ATOM 797 O O . LYS A 1 105 ? -4.104 3.174 24.526 1.00 85.75 105 LYS A O 1
ATOM 802 N N . SER A 1 106 ? -6.276 3.702 24.290 1.00 88.38 106 SER A N 1
ATOM 803 C CA . SER A 1 106 ? -6.641 2.477 23.574 1.00 88.38 106 SER A CA 1
ATOM 804 C C . SER A 1 106 ? -6.071 2.472 22.154 1.00 88.38 106 SER A C 1
ATOM 806 O O . SER A 1 106 ? -5.505 1.466 21.735 1.00 88.38 106 SER A O 1
ATOM 808 N N . TYR A 1 107 ? -6.119 3.612 21.452 1.00 86.06 107 TYR A N 1
ATOM 809 C CA . TYR A 1 107 ? -5.540 3.730 20.110 1.00 86.06 107 TYR A CA 1
ATOM 810 C C . TYR A 1 107 ? -4.017 3.583 20.106 1.00 86.06 107 TYR A C 1
ATOM 812 O O . TYR A 1 107 ? -3.477 2.889 19.249 1.00 86.06 107 TYR A O 1
ATOM 820 N N . VAL A 1 108 ? -3.323 4.190 21.073 1.00 88.44 108 VAL A N 1
ATOM 821 C CA . VAL A 1 108 ? -1.863 4.066 21.198 1.00 88.44 108 VAL A CA 1
ATOM 822 C C . VAL A 1 108 ? -1.467 2.630 21.534 1.00 88.44 108 VAL A C 1
ATOM 824 O O . VAL A 1 108 ? -0.559 2.097 20.905 1.00 88.44 108 VAL A O 1
ATOM 827 N N . LEU A 1 109 ? -2.166 1.975 22.468 1.00 91.06 109 LEU A N 1
ATOM 828 C CA . LEU A 1 109 ? -1.901 0.573 22.798 1.00 91.06 109 LEU A CA 1
ATOM 829 C C . LEU A 1 109 ? -2.084 -0.333 21.572 1.00 91.06 109 LEU A C 1
ATOM 831 O O . LEU A 1 109 ? -1.221 -1.160 21.290 1.00 91.06 109 LEU A O 1
ATOM 835 N N . LEU A 1 110 ? -3.171 -0.149 20.819 1.00 89.31 110 LEU A N 1
ATOM 836 C CA . LEU A 1 110 ? -3.432 -0.921 19.605 1.00 89.31 110 LEU A CA 1
ATOM 837 C C . LEU A 1 110 ? -2.348 -0.687 18.543 1.00 89.31 110 LEU A C 1
ATOM 839 O O . LEU A 1 110 ? -1.850 -1.646 17.959 1.00 89.31 110 LEU A O 1
ATOM 843 N N . ALA A 1 111 ? -1.943 0.569 18.332 1.00 88.12 111 ALA A N 1
ATOM 844 C CA . ALA A 1 111 ? -0.869 0.909 17.404 1.00 88.12 111 ALA A CA 1
ATOM 845 C C . ALA A 1 111 ? 0.459 0.249 17.806 1.00 88.12 111 ALA A C 1
ATOM 847 O O . ALA A 1 111 ? 1.117 -0.349 16.960 1.00 88.12 111 ALA A O 1
ATOM 848 N N . ILE A 1 112 ? 0.822 0.289 19.093 1.00 91.62 112 ILE A N 1
ATOM 849 C CA . ILE A 1 112 ? 2.028 -0.374 19.610 1.00 91.62 112 ILE A CA 1
ATOM 850 C C . ILE A 1 112 ? 1.958 -1.882 19.367 1.00 91.62 112 ILE A C 1
ATOM 852 O O . ILE A 1 112 ? 2.923 -2.456 18.873 1.00 91.62 112 ILE A O 1
ATOM 856 N N . ILE A 1 113 ? 0.824 -2.523 19.661 1.00 93.06 113 ILE A N 1
ATOM 857 C CA . ILE A 1 113 ? 0.655 -3.965 19.437 1.00 93.06 113 ILE A CA 1
ATOM 858 C C . ILE A 1 113 ? 0.827 -4.302 17.954 1.00 93.06 113 ILE A C 1
ATOM 860 O O . ILE A 1 113 ? 1.542 -5.249 17.636 1.00 93.06 113 ILE A O 1
ATOM 864 N N . ILE A 1 114 ? 0.226 -3.534 17.042 1.00 90.50 114 ILE A N 1
ATOM 865 C CA . ILE A 1 114 ? 0.335 -3.773 15.594 1.00 90.50 114 ILE A CA 1
ATOM 866 C C . ILE A 1 114 ? 1.772 -3.555 15.105 1.00 90.50 114 ILE A C 1
ATOM 868 O O . ILE A 1 114 ? 2.295 -4.392 14.374 1.00 90.50 114 ILE A O 1
ATOM 872 N N . ILE A 1 115 ? 2.432 -2.473 15.528 1.00 89.94 115 ILE A N 1
ATOM 873 C CA . ILE A 1 115 ? 3.812 -2.164 15.123 1.00 89.94 115 ILE A CA 1
ATOM 874 C C . ILE A 1 115 ? 4.779 -3.222 15.656 1.00 89.94 115 ILE A C 1
ATOM 876 O O . ILE A 1 115 ? 5.615 -3.713 14.902 1.00 89.94 115 ILE A O 1
ATOM 880 N N . LEU A 1 116 ? 4.659 -3.601 16.932 1.00 91.75 116 LEU A N 1
ATOM 881 C CA . LEU A 1 116 ? 5.521 -4.617 17.530 1.00 91.75 116 LEU A CA 1
ATOM 882 C C . LEU A 1 116 ? 5.259 -5.989 16.920 1.00 91.75 116 LEU A C 1
ATOM 884 O O . LEU A 1 116 ? 6.209 -6.653 16.536 1.00 91.75 116 LEU A O 1
ATOM 888 N N . SER A 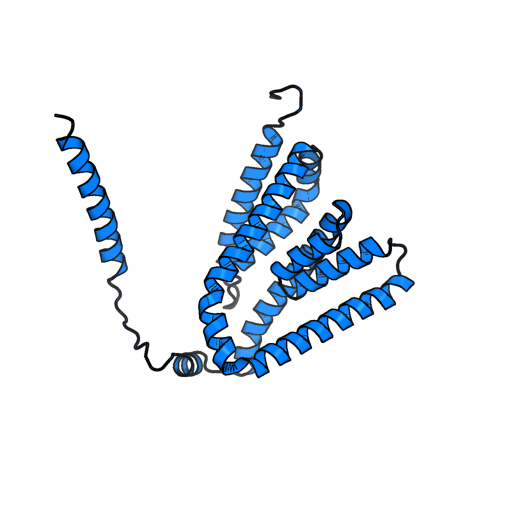1 117 ? 4.003 -6.417 16.787 1.00 91.81 117 SER A N 1
ATOM 889 C CA . SER A 1 117 ? 3.691 -7.728 16.203 1.00 91.81 117 SER A CA 1
ATOM 890 C C . SER A 1 117 ? 4.084 -7.806 14.727 1.00 91.81 117 SER A C 1
ATOM 892 O O . SER A 1 117 ? 4.797 -8.729 14.345 1.00 91.81 117 SER A O 1
ATOM 894 N N . GLY A 1 118 ? 3.705 -6.822 13.908 1.00 88.44 118 GLY A N 1
ATOM 895 C CA . GLY A 1 118 ? 4.067 -6.772 12.491 1.00 88.44 118 GLY A CA 1
ATOM 896 C C . GLY A 1 118 ? 5.574 -6.632 12.278 1.00 88.44 118 GLY A C 1
ATOM 897 O O . GLY A 1 118 ? 6.150 -7.341 11.454 1.00 88.44 118 GLY A O 1
ATOM 898 N N . GLY A 1 119 ? 6.230 -5.773 13.062 1.00 88.69 119 GLY A N 1
ATOM 899 C CA . GLY A 1 119 ? 7.678 -5.582 13.027 1.00 88.69 119 GLY A CA 1
ATOM 900 C C . GLY A 1 119 ? 8.449 -6.822 13.474 1.00 88.69 119 GLY A C 1
ATOM 901 O O . GLY A 1 119 ? 9.408 -7.201 12.812 1.00 88.69 119 GLY A O 1
ATOM 902 N N . LEU A 1 120 ? 8.011 -7.496 14.542 1.00 89.50 120 LEU A N 1
ATOM 903 C CA . LEU A 1 120 ? 8.646 -8.718 15.042 1.00 89.50 120 LEU A CA 1
ATOM 904 C C . LEU A 1 120 ? 8.456 -9.885 14.070 1.00 89.50 120 LEU A C 1
ATOM 906 O O . LEU A 1 120 ? 9.399 -10.634 13.839 1.00 89.50 120 LEU A O 1
ATOM 910 N N . VAL A 1 121 ? 7.269 -10.023 13.468 1.00 88.38 121 VAL A N 1
ATOM 911 C CA . VAL A 1 121 ? 7.017 -11.025 12.420 1.00 88.38 121 VAL A CA 1
ATOM 912 C C . VAL A 1 121 ? 7.895 -10.746 11.204 1.00 88.38 121 VAL A C 1
ATOM 914 O O . VAL A 1 121 ? 8.573 -11.654 10.735 1.00 88.38 121 VAL A O 1
ATOM 917 N N . CYS A 1 122 ? 7.959 -9.496 10.737 1.00 86.06 122 CYS A N 1
ATOM 918 C CA . CYS A 1 122 ? 8.821 -9.115 9.619 1.00 86.06 122 CYS A CA 1
ATOM 919 C C . CYS A 1 122 ? 10.302 -9.383 9.934 1.00 86.06 122 CYS A C 1
ATOM 921 O O . CYS A 1 122 ? 10.983 -10.057 9.166 1.00 86.06 122 CYS A O 1
ATOM 923 N N . ALA A 1 123 ? 10.787 -8.956 11.102 1.00 85.19 123 ALA A N 1
ATOM 924 C CA . ALA A 1 123 ? 12.153 -9.209 11.553 1.00 85.19 123 ALA A CA 1
ATOM 925 C C . ALA A 1 123 ? 12.448 -10.711 11.695 1.00 85.19 123 ALA A C 1
ATOM 927 O O . ALA A 1 123 ? 13.510 -11.168 11.281 1.00 85.19 123 ALA A O 1
ATOM 928 N N . GLY A 1 124 ? 11.504 -11.492 12.222 1.00 83.94 124 GLY A N 1
ATOM 929 C CA . GLY A 1 124 ? 11.604 -12.947 12.310 1.00 83.94 124 GLY A CA 1
ATOM 930 C C . GLY A 1 124 ? 11.701 -13.600 10.932 1.00 83.94 124 GLY A C 1
ATOM 931 O O . GLY A 1 124 ? 12.578 -14.433 10.712 1.00 83.94 124 GLY A O 1
ATOM 932 N N . CYS A 1 125 ? 10.872 -13.172 9.976 1.00 84.19 125 CYS A N 1
ATOM 933 C CA . CYS A 1 125 ? 10.944 -13.621 8.586 1.00 84.19 125 CYS A CA 1
ATOM 934 C C . CYS A 1 125 ? 12.279 -13.250 7.926 1.00 84.19 125 CYS A C 1
ATOM 936 O O . CYS A 1 125 ? 12.834 -14.077 7.207 1.00 84.19 125 CYS A O 1
ATOM 938 N N . ILE A 1 126 ? 12.826 -12.060 8.203 1.00 82.75 126 ILE A N 1
ATOM 939 C CA . ILE A 1 126 ? 14.151 -11.653 7.713 1.00 82.75 126 ILE A CA 1
ATOM 940 C C . ILE A 1 126 ? 15.237 -12.562 8.302 1.00 82.75 126 ILE A C 1
ATOM 942 O O . ILE A 1 126 ? 16.062 -13.090 7.563 1.00 82.75 126 ILE A O 1
ATOM 946 N N . LEU A 1 127 ? 15.240 -12.765 9.621 1.00 79.12 127 LEU A N 1
ATOM 947 C CA . LEU A 1 127 ? 16.273 -13.543 10.313 1.00 79.12 127 LEU A CA 1
ATOM 948 C C . LEU A 1 127 ? 16.263 -15.021 9.913 1.00 79.12 127 LEU A C 1
ATOM 950 O O . LEU A 1 127 ? 17.324 -15.595 9.691 1.00 79.12 127 LEU A O 1
ATOM 954 N N . VAL A 1 128 ? 15.080 -15.626 9.795 1.00 78.50 128 VAL A N 1
ATOM 955 C CA . VAL A 1 128 ? 14.947 -17.024 9.368 1.00 78.50 128 VAL A CA 1
ATOM 956 C C . VAL A 1 128 ? 15.216 -17.149 7.867 1.00 78.50 128 VAL A C 1
ATOM 958 O O . VAL A 1 128 ? 15.987 -18.009 7.455 1.00 78.50 128 VAL A O 1
ATOM 961 N N . GLY A 1 129 ? 14.636 -16.270 7.045 1.00 71.06 129 GLY A N 1
ATOM 962 C CA . GLY A 1 129 ? 14.743 -16.324 5.584 1.00 71.06 129 GLY A CA 1
ATOM 963 C C . GLY A 1 129 ? 16.150 -16.061 5.043 1.00 71.06 129 GLY A C 1
ATOM 964 O O . GLY A 1 129 ? 16.507 -16.626 4.007 1.00 71.06 129 GLY A O 1
ATOM 965 N N . ARG A 1 130 ? 16.977 -15.297 5.775 1.00 68.69 130 ARG A N 1
ATOM 966 C CA . ARG A 1 130 ? 18.399 -15.061 5.457 1.00 68.69 130 ARG A CA 1
ATOM 967 C C . ARG A 1 130 ? 19.238 -16.338 5.399 1.00 68.69 130 ARG A C 1
ATOM 969 O O . ARG A 1 130 ? 20.198 -16.377 4.646 1.00 68.69 130 ARG A O 1
ATOM 976 N N . ASN A 1 131 ? 18.878 -17.377 6.155 1.00 62.12 131 ASN A N 1
ATOM 977 C CA . ASN A 1 131 ? 19.615 -18.645 6.148 1.00 62.12 131 ASN A CA 1
ATOM 978 C C . ASN A 1 131 ? 19.177 -19.609 5.033 1.00 62.12 131 ASN A C 1
ATOM 980 O O . ASN A 1 131 ? 19.879 -20.583 4.779 1.00 62.12 131 ASN A O 1
ATOM 984 N N . PHE A 1 132 ? 18.027 -19.371 4.397 1.00 62.81 132 PHE A N 1
ATOM 985 C CA . PHE A 1 132 ? 17.442 -20.278 3.401 1.00 62.81 132 PHE A CA 1
ATOM 986 C C . PHE A 1 132 ? 17.480 -19.731 1.967 1.00 62.81 132 PHE A C 1
ATOM 988 O O . PHE A 1 132 ? 17.037 -20.428 1.057 1.00 62.81 132 PHE A O 1
ATOM 995 N N . THR A 1 133 ? 17.985 -18.510 1.747 1.00 59.94 133 THR A N 1
ATOM 996 C CA . THR A 1 133 ? 17.878 -17.828 0.448 1.00 59.94 133 THR A CA 1
ATOM 997 C C . THR A 1 133 ? 19.201 -17.184 0.025 1.00 59.94 133 THR A C 1
ATOM 999 O O . THR A 1 133 ? 19.785 -16.439 0.801 1.00 59.94 133 THR A O 1
ATOM 1002 N N . ASP A 1 134 ? 19.615 -17.399 -1.230 1.00 59.66 134 ASP A N 1
ATOM 1003 C CA . ASP A 1 134 ? 20.790 -16.779 -1.885 1.00 59.66 134 ASP A CA 1
ATOM 1004 C C . ASP A 1 134 ? 20.558 -15.324 -2.361 1.00 59.66 134 ASP A C 1
ATOM 1006 O O . ASP A 1 134 ? 21.372 -14.754 -3.087 1.00 59.66 134 ASP A O 1
ATOM 1010 N N . LEU A 1 135 ? 19.431 -14.702 -1.997 1.00 60.38 135 LEU A N 1
ATOM 1011 C CA . LEU A 1 135 ? 19.133 -13.316 -2.375 1.00 60.38 135 LEU A CA 1
ATOM 1012 C C . LEU A 1 135 ? 20.016 -12.339 -1.592 1.00 60.38 135 LEU A C 1
ATOM 1014 O O . LEU A 1 135 ? 20.304 -12.557 -0.412 1.00 60.38 135 LEU A O 1
ATOM 1018 N N . GLN A 1 136 ? 20.390 -11.218 -2.222 1.00 64.31 136 GLN A N 1
ATOM 1019 C CA . GLN A 1 136 ? 21.061 -10.132 -1.509 1.00 64.31 136 GLN A CA 1
ATOM 1020 C C . GLN A 1 136 ? 20.205 -9.713 -0.306 1.00 64.31 136 GLN A C 1
ATOM 1022 O O . GLN A 1 136 ? 18.985 -9.545 -0.416 1.00 64.31 136 GLN A O 1
ATOM 1027 N N . SER A 1 137 ? 20.845 -9.545 0.857 1.00 69.88 137 SER A N 1
ATOM 1028 C CA . SER A 1 137 ? 20.169 -9.252 2.131 1.00 69.88 137 SER A CA 1
ATOM 1029 C C . SER A 1 137 ? 19.212 -8.065 2.044 1.00 69.88 137 SER A C 1
ATOM 1031 O O . SER A 1 137 ? 18.205 -8.019 2.756 1.00 69.88 137 SER A O 1
ATOM 1033 N N . ASP A 1 138 ? 19.527 -7.125 1.161 1.00 79.38 138 ASP A N 1
ATOM 1034 C CA . ASP A 1 138 ? 18.858 -5.840 1.036 1.00 79.38 138 ASP A CA 1
ATOM 1035 C C . ASP A 1 138 ? 17.613 -5.950 0.146 1.00 79.38 138 ASP A C 1
ATOM 1037 O O . ASP A 1 138 ? 16.568 -5.403 0.495 1.00 79.38 138 ASP A O 1
ATOM 1041 N N . GLU A 1 139 ? 17.665 -6.750 -0.924 1.00 82.75 139 GLU A N 1
ATOM 1042 C CA . GLU A 1 139 ? 16.506 -7.057 -1.776 1.00 82.75 139 GLU A CA 1
ATOM 1043 C C . GLU A 1 139 ? 15.440 -7.835 -1.006 1.00 82.75 139 GLU A C 1
ATOM 1045 O O . GLU A 1 139 ? 14.250 -7.516 -1.065 1.00 82.75 139 GLU A O 1
ATOM 1050 N N . PHE A 1 140 ? 15.871 -8.829 -0.225 1.00 84.44 140 PHE A N 1
ATOM 1051 C CA . PHE A 1 140 ? 14.964 -9.619 0.601 1.00 84.44 140 PHE A CA 1
ATOM 1052 C C . PHE A 1 140 ? 14.291 -8.757 1.677 1.00 84.44 140 PHE A C 1
ATOM 1054 O O . PHE A 1 140 ? 13.085 -8.862 1.912 1.00 84.44 140 PHE A O 1
ATOM 1061 N N . THR A 1 141 ? 15.055 -7.849 2.291 1.00 85.88 141 THR A N 1
ATOM 1062 C CA . THR A 1 141 ? 14.524 -6.904 3.281 1.00 85.88 141 THR A CA 1
ATOM 1063 C C . THR A 1 141 ? 13.536 -5.925 2.636 1.00 85.88 141 THR A C 1
ATOM 1065 O O . THR A 1 141 ? 12.453 -5.721 3.182 1.00 85.88 141 THR A O 1
ATOM 1068 N N . ALA A 1 142 ? 13.853 -5.375 1.459 1.00 89.44 142 ALA A N 1
ATOM 1069 C CA . ALA A 1 142 ? 12.973 -4.482 0.702 1.00 89.44 142 ALA A CA 1
ATOM 1070 C C . ALA A 1 142 ? 11.651 -5.161 0.295 1.00 89.44 142 ALA A C 1
ATOM 1072 O O . ALA A 1 142 ? 10.570 -4.580 0.414 1.00 89.44 142 ALA A O 1
ATOM 1073 N N . MET A 1 143 ? 11.704 -6.422 -0.133 1.00 90.75 143 MET A N 1
ATOM 1074 C CA . MET A 1 143 ? 10.497 -7.178 -0.463 1.00 90.75 143 MET A CA 1
ATOM 1075 C C . MET A 1 143 ? 9.613 -7.390 0.771 1.00 90.75 143 MET A C 1
ATOM 1077 O O . MET A 1 143 ? 8.399 -7.194 0.702 1.00 90.75 143 MET A O 1
ATOM 1081 N N . LEU A 1 144 ? 10.209 -7.751 1.912 1.00 90.94 144 LEU A N 1
ATOM 1082 C CA . LEU A 1 144 ? 9.476 -7.999 3.156 1.00 90.94 144 LEU A CA 1
ATOM 1083 C C . LEU A 1 144 ? 8.856 -6.730 3.752 1.00 90.94 144 LEU A C 1
ATOM 1085 O O . LEU A 1 144 ? 7.732 -6.791 4.253 1.00 90.94 144 LEU A O 1
ATOM 1089 N N . THR A 1 145 ? 9.518 -5.573 3.662 1.00 91.25 145 THR A N 1
ATOM 1090 C CA . THR A 1 145 ? 8.912 -4.290 4.070 1.00 91.25 145 THR A CA 1
ATOM 1091 C C . THR A 1 145 ? 7.745 -3.903 3.155 1.00 91.25 145 THR A C 1
ATOM 1093 O O . THR A 1 145 ? 6.706 -3.436 3.640 1.00 91.25 145 THR A O 1
ATOM 1096 N N . GLY A 1 146 ? 7.857 -4.184 1.852 1.00 91.88 146 GLY A N 1
ATOM 1097 C CA . GLY A 1 146 ? 6.750 -4.096 0.897 1.00 91.88 146 GLY A CA 1
ATOM 1098 C C . GLY A 1 146 ? 5.575 -4.995 1.289 1.00 91.88 146 GLY A C 1
ATOM 1099 O O . GLY A 1 146 ? 4.450 -4.516 1.429 1.00 91.88 146 GLY A O 1
ATOM 1100 N N . ILE A 1 147 ? 5.836 -6.274 1.568 1.00 93.69 147 ILE A N 1
ATOM 1101 C CA . ILE A 1 147 ? 4.817 -7.243 2.003 1.00 93.69 147 ILE A CA 1
ATOM 1102 C C . ILE A 1 147 ? 4.148 -6.801 3.308 1.00 93.69 147 ILE A C 1
ATOM 1104 O O . ILE A 1 147 ? 2.925 -6.860 3.411 1.00 93.69 147 ILE A O 1
ATOM 1108 N N . LEU A 1 148 ? 4.915 -6.320 4.291 1.00 93.19 148 LEU A N 1
ATOM 1109 C CA . LEU A 1 148 ? 4.382 -5.824 5.562 1.00 93.19 148 LEU A CA 1
ATOM 1110 C C . LEU A 1 148 ? 3.406 -4.660 5.341 1.00 93.19 148 LEU A C 1
ATOM 1112 O O . LEU A 1 148 ? 2.291 -4.675 5.868 1.00 93.19 148 LEU A O 1
ATOM 1116 N N . SER A 1 149 ? 3.804 -3.661 4.547 1.00 92.69 149 SER A N 1
ATOM 1117 C CA . SER A 1 149 ? 2.943 -2.510 4.248 1.00 92.69 149 SER A CA 1
ATOM 1118 C C . SER A 1 149 ? 1.703 -2.899 3.432 1.00 92.69 149 SER A C 1
ATOM 1120 O O . SER A 1 149 ? 0.615 -2.390 3.711 1.00 92.69 149 SER A O 1
ATOM 1122 N N . GLY A 1 150 ? 1.832 -3.841 2.492 1.00 90.31 150 GLY A N 1
ATOM 1123 C CA . GLY A 1 150 ? 0.721 -4.364 1.693 1.00 90.31 150 GLY A CA 1
ATOM 1124 C C . GLY A 1 150 ? -0.262 -5.200 2.513 1.00 90.31 150 GLY A C 1
ATOM 1125 O O . GLY A 1 150 ? -1.469 -4.986 2.425 1.00 90.31 150 GLY A O 1
ATOM 1126 N N . ALA A 1 151 ? 0.233 -6.077 3.389 1.00 90.94 151 ALA A N 1
ATOM 1127 C CA . ALA A 1 151 ? -0.590 -6.896 4.280 1.00 90.94 151 ALA A CA 1
ATOM 1128 C C . ALA A 1 151 ? -1.382 -6.035 5.273 1.00 90.94 151 ALA A C 1
ATOM 1130 O O . ALA A 1 151 ? -2.568 -6.270 5.502 1.00 90.94 151 ALA A O 1
ATOM 1131 N N . LEU A 1 152 ? -0.753 -4.986 5.811 1.00 90.31 152 LEU A N 1
ATOM 1132 C CA . LEU A 1 152 ? -1.421 -3.999 6.662 1.00 90.31 152 LEU A CA 1
ATOM 1133 C C . LEU A 1 152 ? -2.265 -2.990 5.868 1.00 90.31 152 LEU A C 1
ATOM 1135 O O . LEU A 1 152 ? -2.877 -2.111 6.471 1.00 90.31 152 LEU A O 1
ATOM 1139 N N . THR A 1 153 ? -2.308 -3.099 4.532 1.00 89.12 153 THR A N 1
ATOM 1140 C CA . THR A 1 153 ? -3.028 -2.176 3.635 1.00 89.12 153 THR A CA 1
ATOM 1141 C C . THR A 1 153 ? -2.665 -0.705 3.924 1.00 89.12 153 THR A C 1
ATOM 1143 O O . THR A 1 153 ? -3.492 0.200 3.831 1.00 89.12 153 THR A O 1
ATOM 1146 N N . SER A 1 154 ? -1.413 -0.453 4.324 1.00 88.88 154 SER A N 1
ATOM 1147 C CA . SER A 1 154 ? -0.940 0.849 4.800 1.00 88.88 154 SER A CA 1
ATOM 1148 C C . SER A 1 154 ? -0.133 1.556 3.717 1.00 88.88 154 SER A C 1
ATOM 1150 O O . SER A 1 154 ? 1.089 1.436 3.645 1.00 88.88 154 SER A O 1
ATOM 1152 N N . THR A 1 155 ? -0.817 2.326 2.869 1.00 89.00 155 THR A N 1
ATOM 1153 C CA . THR A 1 155 ? -0.181 3.126 1.807 1.00 89.00 155 THR A CA 1
ATOM 1154 C C . THR A 1 155 ? 0.834 4.159 2.329 1.00 89.00 155 THR A C 1
ATOM 1156 O O . THR A 1 155 ? 1.882 4.311 1.704 1.00 89.00 155 THR A O 1
ATOM 1159 N N . PRO A 1 156 ? 0.633 4.827 3.486 1.00 89.06 156 PRO A N 1
ATOM 1160 C CA . PRO A 1 156 ? 1.685 5.658 4.080 1.00 89.06 156 PRO A CA 1
ATOM 1161 C C . PRO A 1 156 ? 2.912 4.842 4.513 1.00 89.06 156 PRO A C 1
ATOM 1163 O O . PRO A 1 156 ? 4.041 5.303 4.373 1.00 89.06 156 PRO A O 1
ATOM 1166 N N . GLY A 1 157 ? 2.702 3.609 4.995 1.00 90.12 157 GLY A N 1
ATOM 1167 C CA . GLY A 1 157 ? 3.790 2.679 5.307 1.00 90.12 157 GLY A CA 1
ATOM 1168 C C . GLY A 1 157 ? 4.554 2.225 4.061 1.00 90.12 157 GLY A C 1
ATOM 1169 O O . GLY A 1 157 ? 5.769 2.075 4.116 1.00 90.12 157 GLY A O 1
ATOM 1170 N N . PHE A 1 158 ? 3.861 2.069 2.930 1.00 91.81 158 PHE A N 1
ATOM 1171 C CA . PHE A 1 158 ? 4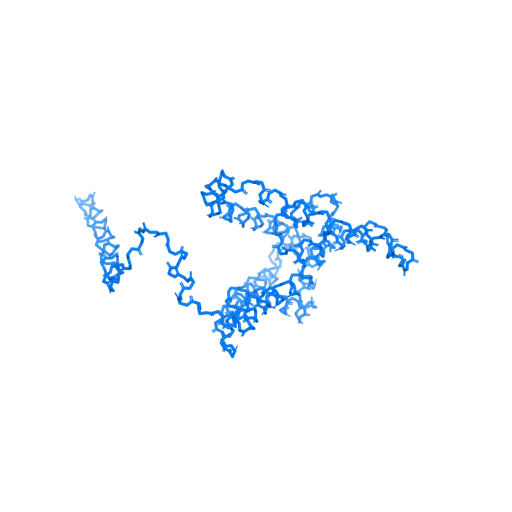.475 1.780 1.634 1.00 91.81 158 PHE A CA 1
ATOM 1172 C C . PHE A 1 158 ? 5.374 2.928 1.151 1.00 91.81 158 PHE A C 1
ATOM 1174 O O . PHE A 1 158 ? 6.512 2.680 0.759 1.00 91.81 158 PHE A O 1
ATOM 1181 N N . SER A 1 159 ? 4.916 4.182 1.269 1.00 91.19 159 SER A N 1
ATOM 1182 C CA . SER A 1 159 ? 5.750 5.364 0.987 1.00 91.19 159 SER A CA 1
ATOM 1183 C C . SER A 1 159 ? 7.015 5.378 1.838 1.00 91.19 159 SER A C 1
ATOM 1185 O O . SER A 1 159 ? 8.116 5.470 1.308 1.00 91.19 159 SER A O 1
ATOM 1187 N N . ALA A 1 160 ? 6.861 5.205 3.155 1.00 91.81 160 ALA A N 1
ATOM 1188 C CA . ALA A 1 160 ? 7.989 5.194 4.080 1.00 91.81 160 ALA A CA 1
ATOM 1189 C C . ALA A 1 160 ? 8.975 4.051 3.778 1.00 91.81 160 ALA A C 1
ATOM 1191 O O . ALA A 1 160 ? 10.183 4.227 3.910 1.00 91.81 160 ALA A O 1
ATOM 1192 N N . ALA A 1 161 ? 8.477 2.888 3.341 1.00 91.88 161 ALA A N 1
ATOM 1193 C CA . ALA A 1 161 ? 9.317 1.766 2.936 1.00 91.88 161 ALA A CA 1
ATOM 1194 C C . ALA A 1 161 ? 10.121 2.070 1.659 1.00 91.88 161 ALA A C 1
ATOM 1196 O O . ALA A 1 161 ? 11.299 1.720 1.599 1.00 91.88 161 ALA A O 1
ATOM 1197 N N . LYS A 1 162 ? 9.526 2.748 0.666 1.00 91.19 162 LYS A N 1
ATOM 1198 C CA . LYS A 1 162 ? 10.238 3.192 -0.547 1.00 91.19 162 LYS A CA 1
ATOM 1199 C C . LYS A 1 162 ? 11.312 4.239 -0.240 1.00 91.19 162 LYS A C 1
ATOM 1201 O O . LYS A 1 162 ? 12.413 4.155 -0.784 1.00 91.19 162 LYS A O 1
ATOM 1206 N N . ASP A 1 163 ? 11.018 5.177 0.654 1.00 90.31 163 ASP A N 1
ATOM 1207 C CA . ASP A 1 163 ? 11.977 6.208 1.065 1.00 90.31 163 ASP A CA 1
ATOM 1208 C C . ASP A 1 163 ? 13.153 5.609 1.856 1.00 90.31 163 ASP A C 1
ATOM 1210 O O . ASP A 1 163 ? 14.291 6.053 1.713 1.00 90.31 163 ASP A O 1
ATOM 1214 N N . ALA A 1 164 ? 12.909 4.556 2.644 1.00 89.56 164 ALA A N 1
ATOM 1215 C CA . ALA A 1 164 ? 13.934 3.905 3.460 1.00 89.56 164 ALA A CA 1
ATOM 1216 C C . ALA A 1 164 ? 14.981 3.114 2.652 1.00 89.56 164 ALA A C 1
ATOM 1218 O O . ALA A 1 164 ? 16.109 2.963 3.116 1.00 89.56 164 ALA A O 1
ATOM 1219 N N . VAL A 1 165 ? 14.631 2.591 1.469 1.00 86.31 165 VAL A N 1
ATOM 1220 C CA . VAL A 1 165 ? 15.535 1.741 0.667 1.00 86.31 165 VAL A CA 1
ATOM 1221 C C . VAL A 1 165 ? 16.435 2.521 -0.301 1.00 86.31 165 VAL A C 1
ATOM 1223 O O . VAL A 1 165 ? 17.387 1.946 -0.827 1.00 86.31 165 VAL A O 1
ATOM 1226 N N . GLY A 1 166 ? 16.165 3.814 -0.526 1.00 75.62 166 GLY A N 1
ATOM 1227 C CA . GLY A 1 166 ? 17.043 4.806 -1.176 1.00 75.62 166 GLY A CA 1
ATOM 1228 C C . GLY A 1 166 ? 17.451 4.579 -2.643 1.00 75.62 166 GLY A C 1
ATOM 1229 O O . GLY A 1 166 ? 17.818 5.535 -3.319 1.00 75.62 166 GLY A O 1
ATOM 1230 N N . SER A 1 167 ? 17.387 3.350 -3.152 1.00 85.19 167 SER A N 1
ATOM 1231 C CA . SER A 1 167 ? 17.785 2.972 -4.509 1.00 85.19 167 SER A CA 1
ATOM 1232 C C . SER A 1 167 ? 16.579 2.567 -5.353 1.00 85.19 167 SER A C 1
ATOM 1234 O O . SER A 1 167 ? 15.685 1.854 -4.895 1.00 85.19 167 SER A O 1
ATOM 1236 N N . ASP A 1 168 ? 16.576 2.992 -6.61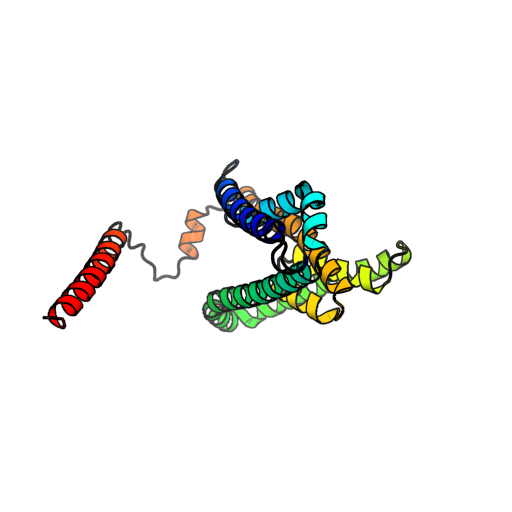6 1.00 82.62 168 ASP A N 1
ATOM 1237 C CA . ASP A 1 168 ? 15.472 2.773 -7.562 1.00 82.62 168 ASP A CA 1
ATOM 1238 C C . ASP A 1 168 ? 15.131 1.290 -7.772 1.00 82.62 168 ASP A C 1
ATOM 1240 O O . ASP A 1 168 ? 13.964 0.909 -7.912 1.00 82.62 168 ASP A O 1
ATOM 1244 N N . HIS A 1 169 ? 16.162 0.444 -7.771 1.00 85.44 169 HIS A N 1
ATOM 1245 C CA . HIS A 1 169 ? 16.012 -1.003 -7.881 1.00 85.44 169 HIS A CA 1
ATOM 1246 C C . HIS A 1 169 ? 15.260 -1.579 -6.676 1.00 85.44 169 HIS A C 1
ATOM 1248 O O . HIS A 1 169 ? 14.245 -2.259 -6.835 1.00 85.44 169 HIS A O 1
ATOM 1254 N N . LEU A 1 170 ? 15.676 -1.221 -5.456 1.00 87.00 170 LEU A N 1
ATOM 1255 C CA . LEU A 1 170 ? 15.012 -1.690 -4.241 1.00 87.00 170 LEU A CA 1
ATOM 1256 C C . LEU A 1 170 ? 13.595 -1.121 -4.109 1.00 87.00 170 LEU A C 1
ATOM 1258 O O . LEU A 1 170 ? 12.695 -1.846 -3.698 1.00 87.00 170 LEU A O 1
ATOM 1262 N N . GLN A 1 171 ? 13.350 0.130 -4.512 1.00 88.94 171 GLN A N 1
ATOM 1263 C CA . GLN A 1 171 ? 11.997 0.710 -4.523 1.00 88.94 171 GLN A CA 1
ATOM 1264 C C . GLN A 1 171 ? 11.027 -0.077 -5.415 1.00 88.94 171 GLN A C 1
ATOM 1266 O O . GLN A 1 171 ? 9.851 -0.251 -5.071 1.00 88.94 171 GLN A O 1
ATOM 1271 N N . SER A 1 172 ? 11.520 -0.583 -6.547 1.00 87.88 172 SER A N 1
ATOM 1272 C CA . SER A 1 172 ? 10.739 -1.436 -7.445 1.00 87.88 172 SER A CA 1
ATOM 1273 C C . SER A 1 172 ? 10.390 -2.762 -6.761 1.00 87.88 172 SER A C 1
ATOM 1275 O O . SER A 1 172 ? 9.239 -3.197 -6.806 1.00 87.88 172 SER A O 1
ATOM 1277 N N . ILE A 1 173 ? 11.335 -3.349 -6.023 1.00 90.25 173 ILE A N 1
ATOM 1278 C CA . ILE A 1 173 ? 11.117 -4.575 -5.240 1.00 90.25 173 ILE A CA 1
ATOM 1279 C C . ILE A 1 173 ? 10.101 -4.355 -4.103 1.00 90.25 173 ILE A C 1
ATOM 1281 O O . ILE A 1 173 ? 9.209 -5.189 -3.917 1.00 90.25 173 ILE A O 1
ATOM 1285 N N . VAL A 1 174 ? 10.163 -3.223 -3.386 1.00 92.25 174 VAL A N 1
ATOM 1286 C CA . VAL A 1 174 ? 9.157 -2.854 -2.364 1.00 92.25 174 VAL A CA 1
ATOM 1287 C C . VAL A 1 174 ? 7.758 -2.798 -2.992 1.00 92.25 174 VAL A C 1
ATOM 1289 O O . VAL A 1 174 ? 6.796 -3.318 -2.422 1.00 92.25 174 VAL A O 1
ATOM 1292 N N . SER A 1 175 ? 7.643 -2.210 -4.188 1.00 90.38 175 SER A N 1
ATOM 1293 C CA . SER A 1 175 ? 6.381 -2.080 -4.937 1.00 90.38 175 SER A CA 1
ATOM 1294 C C . SER A 1 175 ? 5.792 -3.432 -5.330 1.00 90.38 175 SER A C 1
ATOM 1296 O O . SER A 1 175 ? 4.586 -3.649 -5.187 1.00 90.38 175 SER A O 1
ATOM 1298 N N . VAL A 1 176 ? 6.641 -4.374 -5.741 1.00 89.62 176 VAL A N 1
ATOM 1299 C CA . VAL A 1 176 ? 6.229 -5.753 -6.035 1.00 89.62 176 VAL A CA 1
ATOM 1300 C C . VAL A 1 176 ? 5.719 -6.452 -4.771 1.00 89.62 176 VAL A C 1
ATOM 1302 O O . VAL A 1 176 ? 4.627 -7.024 -4.786 1.00 89.62 176 VAL A O 1
ATOM 1305 N N . GLY A 1 177 ? 6.463 -6.366 -3.662 1.00 91.31 177 GLY A N 1
ATOM 1306 C CA . GLY A 1 177 ? 6.057 -6.960 -2.384 1.00 91.31 177 GLY A CA 1
ATOM 1307 C C . GLY A 1 177 ? 4.718 -6.412 -1.879 1.00 91.31 177 GLY A C 1
ATOM 1308 O O . GLY A 1 177 ? 3.848 -7.180 -1.458 1.00 91.31 177 GLY A O 1
ATOM 1309 N N . TYR A 1 178 ? 4.522 -5.095 -1.993 1.00 91.94 178 TYR A N 1
ATOM 1310 C CA . TYR A 1 178 ? 3.262 -4.432 -1.657 1.00 91.94 178 TYR A CA 1
ATOM 1311 C C . TYR A 1 178 ? 2.101 -4.958 -2.501 1.00 91.94 178 TYR A C 1
ATOM 1313 O O . TYR A 1 178 ? 1.081 -5.355 -1.941 1.00 91.94 178 TYR A O 1
ATOM 1321 N N . ALA A 1 179 ? 2.254 -5.013 -3.828 1.00 88.75 179 ALA A N 1
ATOM 1322 C CA . ALA A 1 179 ? 1.183 -5.420 -4.735 1.00 88.75 179 ALA A CA 1
ATOM 1323 C C . ALA A 1 179 ? 0.695 -6.852 -4.458 1.00 88.75 179 ALA A C 1
ATOM 1325 O O . ALA A 1 179 ? -0.513 -7.095 -4.392 1.00 88.75 179 ALA A O 1
ATOM 1326 N N . ILE A 1 180 ? 1.625 -7.788 -4.232 1.00 89.50 180 ILE A N 1
ATOM 1327 C CA . ILE A 1 180 ? 1.295 -9.184 -3.918 1.00 89.50 180 ILE A CA 1
ATOM 1328 C C . ILE A 1 180 ? 0.524 -9.253 -2.597 1.00 89.50 180 ILE A C 1
ATOM 1330 O O . ILE A 1 180 ? -0.573 -9.812 -2.546 1.00 89.50 180 ILE A O 1
ATOM 1334 N N . ALA A 1 181 ? 1.063 -8.657 -1.531 1.00 91.88 181 ALA A N 1
ATOM 1335 C CA . ALA A 1 181 ? 0.454 -8.722 -0.206 1.00 91.88 181 ALA A CA 1
ATOM 1336 C C . ALA A 1 181 ? -0.887 -7.978 -0.126 1.00 91.88 181 ALA A C 1
ATOM 1338 O O . ALA A 1 181 ? -1.781 -8.407 0.604 1.00 91.88 181 ALA A O 1
ATOM 1339 N N . TYR A 1 182 ? -1.056 -6.907 -0.905 1.00 89.06 182 TYR A N 1
ATOM 1340 C CA . TYR A 1 182 ? -2.271 -6.099 -0.929 1.00 89.06 182 TYR A CA 1
ATOM 1341 C C . TYR A 1 182 ? -3.504 -6.902 -1.365 1.00 89.06 182 TYR A C 1
ATOM 1343 O O . TYR A 1 182 ? -4.559 -6.771 -0.746 1.00 89.06 182 TYR A O 1
ATOM 1351 N N . ILE A 1 183 ? -3.394 -7.789 -2.366 1.00 86.38 183 ILE A N 1
ATOM 1352 C CA . ILE A 1 183 ? -4.523 -8.653 -2.766 1.00 86.38 183 ILE A CA 1
ATOM 1353 C C . ILE A 1 183 ? -4.964 -9.547 -1.613 1.00 86.38 183 ILE A C 1
ATOM 1355 O O . ILE A 1 183 ? -6.159 -9.638 -1.319 1.00 86.38 183 IL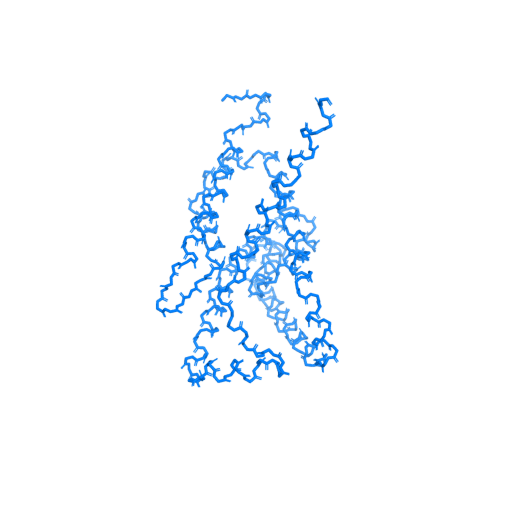E A O 1
ATOM 1359 N N . PHE A 1 184 ? -4.009 -10.196 -0.950 1.00 87.69 184 PHE A N 1
ATOM 1360 C CA . PHE A 1 184 ? -4.318 -11.078 0.170 1.00 87.69 184 PHE A CA 1
ATOM 1361 C C . PHE A 1 184 ? -4.880 -10.292 1.360 1.00 87.69 184 PHE A C 1
ATOM 1363 O O . PHE A 1 184 ? -5.847 -10.743 1.976 1.00 87.69 184 PHE A O 1
ATOM 1370 N N . GLY A 1 185 ? -4.346 -9.098 1.634 1.00 86.88 185 GLY A N 1
ATOM 1371 C CA . GLY A 1 185 ? -4.837 -8.197 2.676 1.00 86.88 185 GLY A CA 1
ATOM 1372 C C . GLY A 1 185 ? -6.279 -7.756 2.430 1.00 86.88 185 GLY A C 1
ATOM 1373 O O . GLY A 1 185 ? -7.143 -7.943 3.286 1.00 86.88 185 GLY A O 1
ATOM 1374 N N . VAL A 1 186 ? -6.578 -7.248 1.233 1.00 82.38 186 VAL A N 1
ATOM 1375 C CA . VAL A 1 186 ? -7.920 -6.773 0.872 1.00 82.38 186 VAL A CA 1
ATOM 1376 C C . VAL A 1 186 ? -8.940 -7.907 0.873 1.00 82.38 186 VAL A C 1
ATOM 1378 O O . VAL A 1 186 ? -10.001 -7.763 1.482 1.00 82.38 186 VAL A O 1
ATOM 1381 N N . ILE A 1 187 ? -8.636 -9.047 0.242 1.00 82.69 187 ILE A N 1
ATOM 1382 C CA . ILE A 1 187 ? -9.546 -10.202 0.241 1.00 82.69 187 ILE A CA 1
ATOM 1383 C C . ILE A 1 187 ? -9.774 -10.692 1.675 1.00 82.69 187 ILE A C 1
ATOM 1385 O O . ILE A 1 187 ? -10.919 -10.936 2.059 1.00 82.69 187 ILE A O 1
ATOM 1389 N N . GLY A 1 188 ? -8.711 -10.784 2.478 1.00 83.31 188 GLY A N 1
ATOM 1390 C CA . GLY A 1 188 ? -8.780 -11.207 3.874 1.00 83.31 188 GLY A CA 1
ATOM 1391 C C . GLY A 1 188 ? -9.664 -10.297 4.723 1.00 83.31 188 GLY A C 1
ATOM 1392 O O . GLY A 1 188 ? -10.586 -10.782 5.379 1.00 83.31 188 GLY A O 1
ATOM 1393 N N . VAL A 1 189 ? -9.444 -8.979 4.674 1.00 81.81 189 VAL A N 1
ATOM 1394 C CA . VAL A 1 189 ? -10.219 -7.998 5.453 1.00 81.81 189 VAL A CA 1
ATOM 1395 C C . VAL A 1 189 ? -11.682 -7.967 5.012 1.00 81.81 189 VAL A C 1
ATOM 1397 O O . VAL A 1 189 ? -12.574 -7.982 5.862 1.00 81.81 189 VAL A O 1
ATOM 1400 N N . VAL A 1 190 ? -11.953 -7.970 3.702 1.00 78.38 190 VAL A N 1
ATOM 1401 C CA . VAL A 1 190 ? -13.327 -7.962 3.170 1.00 78.38 190 VAL A CA 1
ATOM 1402 C C . VAL A 1 190 ? -14.081 -9.218 3.602 1.00 78.38 190 VAL A C 1
ATOM 1404 O O . VAL A 1 190 ? -15.210 -9.119 4.089 1.00 78.38 190 VAL A O 1
ATOM 1407 N N . LEU A 1 191 ? -13.452 -10.389 3.479 1.00 78.69 191 LEU A N 1
ATOM 1408 C CA . LEU A 1 191 ? -14.038 -11.655 3.905 1.00 78.69 191 LEU A CA 1
ATOM 1409 C C . LEU A 1 191 ? -14.284 -11.660 5.423 1.00 78.69 191 LEU A C 1
ATOM 1411 O O . LEU A 1 191 ? -15.367 -12.028 5.877 1.00 78.69 191 LEU A O 1
ATOM 1415 N N . PHE A 1 192 ? -13.312 -11.202 6.210 1.00 82.00 192 PHE A N 1
ATOM 1416 C CA . PHE A 1 192 ? -13.383 -11.169 7.670 1.00 82.00 192 PHE A CA 1
ATOM 1417 C C . PHE A 1 192 ? -14.516 -10.272 8.186 1.00 82.00 192 PHE A C 1
ATOM 1419 O O . PHE A 1 192 ? -15.340 -10.722 8.986 1.00 82.00 192 PHE A O 1
ATOM 1426 N N . VAL A 1 193 ? -14.624 -9.043 7.669 1.00 77.75 193 VAL A N 1
ATOM 1427 C CA . VAL A 1 193 ? -15.683 -8.081 8.036 1.00 77.75 193 VAL A CA 1
ATOM 1428 C C . VAL A 1 193 ? -17.081 -8.610 7.701 1.00 77.75 193 VAL A C 1
ATOM 1430 O O . VAL A 1 193 ? -18.057 -8.217 8.333 1.00 77.75 193 VAL A O 1
ATOM 1433 N N . GLN A 1 194 ? -17.205 -9.515 6.734 1.00 73.38 194 GLN A N 1
ATOM 1434 C CA . GLN A 1 194 ? -18.493 -10.079 6.323 1.00 73.38 194 GLN A CA 1
ATOM 1435 C C . GLN A 1 194 ? -18.824 -11.404 7.009 1.00 73.38 194 GLN A C 1
ATOM 1437 O O . GLN A 1 194 ? -20.001 -11.717 7.210 1.00 73.38 194 GLN A O 1
ATOM 1442 N N . ILE A 1 195 ? -17.808 -12.188 7.369 1.00 78.88 195 ILE A N 1
ATOM 1443 C CA . ILE A 1 195 ? -17.969 -13.445 8.100 1.00 78.88 195 ILE A CA 1
ATOM 1444 C C . ILE A 1 195 ? -18.281 -13.173 9.574 1.00 78.88 195 ILE A C 1
ATOM 1446 O O . ILE A 1 195 ? -19.187 -13.810 10.112 1.00 78.88 195 ILE A O 1
ATOM 1450 N N . ILE A 1 196 ? -17.600 -12.218 10.219 1.00 81.06 196 ILE A N 1
ATOM 1451 C CA . ILE A 1 196 ? -17.784 -11.942 11.654 1.00 81.06 196 ILE A CA 1
ATOM 1452 C C . ILE A 1 196 ? -19.247 -11.661 12.027 1.00 81.06 196 ILE A C 1
ATOM 1454 O O . ILE A 1 196 ? -19.759 -12.347 12.912 1.00 81.06 196 ILE A O 1
ATOM 1458 N N . PRO A 1 197 ? -19.970 -10.748 11.352 1.00 71.31 197 PRO A N 1
ATOM 1459 C CA . PRO A 1 197 ? -21.363 -10.464 11.690 1.00 71.31 197 PRO A CA 1
ATOM 1460 C C . PRO A 1 197 ? -22.277 -11.679 11.493 1.00 71.31 197 PRO A C 1
ATOM 1462 O O . PRO A 1 197 ? -23.216 -11.880 12.261 1.00 71.31 197 PRO A O 1
ATOM 1465 N N . LYS A 1 198 ? -21.984 -12.526 10.492 1.00 70.81 198 LYS A N 1
ATOM 1466 C CA . LYS A 1 198 ? -22.736 -13.763 10.230 1.00 70.81 198 LYS A CA 1
ATOM 1467 C C . LYS A 1 198 ? -22.500 -14.823 11.305 1.00 70.81 198 LYS A C 1
ATOM 1469 O O . LYS A 1 198 ? -23.452 -15.494 11.694 1.00 70.81 198 LYS A O 1
ATOM 1474 N N . ILE A 1 199 ? -21.265 -14.963 11.793 1.00 76.44 199 ILE A N 1
ATOM 1475 C CA . ILE A 1 199 ? -20.932 -15.882 12.894 1.00 76.44 199 ILE A CA 1
ATOM 1476 C C . ILE A 1 199 ? -21.540 -15.381 14.207 1.00 76.44 199 ILE A C 1
ATOM 1478 O O . ILE A 1 199 ? -22.135 -16.165 14.943 1.00 76.44 199 ILE A O 1
ATOM 1482 N N . MET A 1 200 ? -21.444 -14.078 14.479 1.00 71.56 200 MET A N 1
ATOM 1483 C CA . MET A 1 200 ? -21.962 -13.478 15.711 1.00 71.56 200 MET A CA 1
ATOM 1484 C C . MET A 1 200 ? -23.485 -13.296 15.726 1.00 71.56 200 MET A C 1
ATOM 1486 O O . MET A 1 200 ? -24.025 -12.915 16.760 1.00 71.56 200 MET A O 1
ATOM 1490 N N . LYS A 1 201 ? -24.186 -13.570 14.610 1.00 64.75 201 LYS A N 1
ATOM 1491 C CA . LYS A 1 201 ? -25.633 -13.318 14.439 1.00 64.75 201 LYS A CA 1
ATOM 1492 C C . LYS A 1 201 ? -26.040 -11.919 14.929 1.00 64.75 201 LYS A C 1
ATOM 1494 O O . LYS A 1 201 ? -27.116 -11.744 15.494 1.00 64.75 201 LYS A O 1
ATOM 1499 N N . ALA A 1 202 ? -25.159 -10.939 14.739 1.00 59.75 202 ALA A N 1
ATOM 1500 C CA . ALA A 1 202 ? -25.380 -9.582 15.207 1.00 59.75 202 ALA A CA 1
ATOM 1501 C C . ALA A 1 202 ? -26.421 -8.903 14.310 1.00 59.75 202 ALA A C 1
ATOM 1503 O O . ALA A 1 202 ? -26.284 -8.883 13.081 1.00 59.75 202 ALA A O 1
ATOM 1504 N N . ASP A 1 203 ? -27.470 -8.352 14.919 1.00 58.94 203 ASP A N 1
ATOM 1505 C CA . ASP A 1 203 ? -28.449 -7.539 14.208 1.00 58.94 203 ASP A CA 1
ATOM 1506 C C . ASP A 1 203 ? -27.803 -6.192 13.846 1.00 58.94 203 ASP A C 1
ATOM 1508 O O . ASP A 1 203 ? -27.710 -5.262 14.649 1.00 58.94 203 ASP A O 1
ATOM 1512 N N . MET A 1 204 ? -27.313 -6.103 12.608 1.00 60.28 204 MET A N 1
ATOM 1513 C CA . MET A 1 204 ? -26.652 -4.906 12.085 1.00 60.28 204 MET A CA 1
ATOM 1514 C C . MET A 1 204 ? -27.577 -3.680 12.059 1.00 60.28 204 MET A C 1
ATOM 1516 O O . MET A 1 204 ? -27.070 -2.565 11.948 1.00 60.28 204 MET A O 1
ATOM 1520 N N . ALA A 1 205 ? -28.905 -3.845 12.112 1.00 60.50 205 ALA A N 1
ATOM 1521 C CA . ALA A 1 205 ? -29.832 -2.717 12.170 1.00 60.50 205 ALA A CA 1
ATOM 1522 C C . ALA A 1 205 ? -29.896 -2.139 13.591 1.00 60.50 205 ALA A C 1
ATOM 1524 O O . ALA A 1 205 ? -29.822 -0.919 13.740 1.00 60.50 205 ALA A O 1
ATOM 1525 N N . HIS A 1 206 ? -29.919 -2.996 14.614 1.00 55.47 206 HIS A N 1
ATOM 1526 C CA . HIS A 1 206 ? -29.902 -2.582 16.018 1.00 55.47 206 HIS A CA 1
ATOM 1527 C C . HIS A 1 206 ? -28.567 -1.933 16.431 1.00 55.47 206 HIS A C 1
ATOM 1529 O O . HIS A 1 206 ? -28.556 -0.884 17.077 1.00 55.47 206 HIS A O 1
ATOM 1535 N N . GLU A 1 207 ? -27.424 -2.476 15.993 1.00 59.12 207 GLU A N 1
ATOM 1536 C CA . GLU A 1 207 ? -26.116 -1.882 16.324 1.00 59.12 207 GLU A CA 1
ATOM 1537 C C . GLU A 1 207 ? -25.856 -0.550 15.607 1.00 59.12 207 GLU A C 1
ATOM 1539 O O . GLU A 1 207 ? -25.236 0.357 16.166 1.00 59.12 207 GLU A O 1
ATOM 1544 N N . ARG A 1 208 ? -26.375 -0.378 14.384 1.00 59.47 208 ARG A N 1
ATOM 1545 C CA . ARG A 1 208 ? -26.298 0.906 13.665 1.00 59.47 208 ARG A CA 1
ATOM 1546 C C . ARG A 1 208 ? -27.107 2.009 14.342 1.00 59.47 208 ARG A C 1
ATOM 1548 O O . ARG A 1 208 ? -26.728 3.171 14.230 1.00 59.47 208 ARG A O 1
ATOM 1555 N N . GLU A 1 209 ? -28.191 1.661 15.030 1.00 59.94 209 GLU A N 1
ATOM 1556 C CA . GLU A 1 209 ? -29.008 2.610 15.792 1.00 59.94 209 GLU A CA 1
ATOM 1557 C C . GLU A 1 209 ? -28.314 3.038 17.096 1.00 59.94 209 GLU A C 1
ATOM 1559 O O . GLU A 1 209 ? -28.337 4.216 17.443 1.00 59.94 209 GLU A O 1
ATOM 1564 N N . LEU A 1 210 ? -27.599 2.120 17.756 1.00 59.75 210 LEU A N 1
ATOM 1565 C CA . LEU A 1 210 ? -26.773 2.408 18.940 1.00 59.75 210 LEU A CA 1
ATOM 1566 C C . LEU A 1 210 ? -25.521 3.246 18.620 1.00 59.75 210 LEU A C 1
ATOM 1568 O O . LEU A 1 210 ? -25.059 4.020 19.459 1.00 59.75 210 LEU A O 1
ATOM 1572 N N . LEU A 1 211 ? -24.970 3.105 17.409 1.00 57.50 211 LEU A N 1
ATOM 1573 C CA . LEU A 1 211 ? -23.820 3.877 16.919 1.00 57.50 211 LEU A CA 1
ATOM 1574 C C . LEU A 1 211 ? -24.215 5.200 16.248 1.00 57.50 211 LEU A C 1
ATOM 1576 O O . LEU A 1 211 ? -23.341 6.028 15.973 1.00 57.50 211 LEU A O 1
ATOM 1580 N N . ALA A 1 212 ? -25.506 5.421 15.982 1.00 49.34 212 ALA A N 1
ATOM 1581 C CA . ALA A 1 212 ? -25.985 6.723 15.558 1.00 49.34 212 ALA A CA 1
ATOM 1582 C C . ALA A 1 212 ? -25.821 7.685 16.748 1.00 49.34 212 ALA A C 1
ATOM 1584 O O . ALA A 1 212 ? -26.438 7.472 17.792 1.00 49.34 212 ALA A O 1
ATOM 1585 N N . PRO A 1 213 ? -24.997 8.745 16.640 1.00 46.38 213 PRO A N 1
ATOM 1586 C CA . PRO A 1 213 ? -24.922 9.735 17.700 1.00 46.38 213 PRO A CA 1
ATOM 1587 C C . PRO A 1 213 ? -26.335 10.272 17.927 1.00 46.38 213 PRO A C 1
ATOM 1589 O O . PRO A 1 213 ? -27.028 10.602 16.959 1.00 46.38 213 PRO A O 1
ATOM 1592 N N . THR A 1 214 ? -26.760 10.320 19.190 1.00 45.53 214 THR A N 1
ATOM 1593 C CA . THR A 1 214 ? -28.051 10.827 19.673 1.00 45.53 214 THR A CA 1
ATOM 1594 C C . THR A 1 214 ? -28.268 12.272 19.194 1.00 45.53 214 THR A C 1
ATOM 1596 O O . THR A 1 214 ? -28.026 13.233 19.916 1.00 45.53 214 THR A O 1
ATOM 1599 N N . GLY A 1 215 ? -28.649 12.428 17.924 1.00 44.78 215 GLY A N 1
ATOM 1600 C CA . GLY A 1 215 ? -28.599 13.694 17.191 1.00 44.78 215 GLY A CA 1
ATOM 1601 C C . GLY A 1 215 ? -28.828 13.596 15.675 1.00 44.78 215 GLY A C 1
ATOM 1602 O O . GLY A 1 215 ? -29.223 14.592 15.079 1.00 44.78 215 GLY A O 1
ATOM 1603 N N . SER A 1 216 ? -28.685 12.430 15.034 1.00 35.94 216 SER A N 1
ATOM 1604 C CA . SER A 1 216 ? -29.096 12.256 13.627 1.00 35.94 216 SER A CA 1
ATOM 1605 C C . SER A 1 216 ? -30.425 11.509 13.542 1.00 35.94 216 SER A C 1
ATOM 1607 O O . SER A 1 216 ? -30.490 10.327 13.202 1.00 35.94 216 SER A O 1
ATOM 1609 N N . LYS A 1 217 ? -31.521 12.206 13.866 1.00 30.67 217 LYS A N 1
ATOM 1610 C CA . LYS A 1 217 ? -32.843 11.765 13.411 1.00 30.67 217 LYS A CA 1
ATOM 1611 C C . LYS A 1 217 ? -32.780 11.671 11.893 1.00 30.67 217 LYS A C 1
ATOM 1613 O O . LYS A 1 217 ? -32.447 12.650 11.227 1.00 30.67 217 LYS A O 1
ATOM 1618 N N . SER A 1 218 ? -33.111 10.499 11.360 1.00 35.50 218 SER A N 1
ATOM 1619 C CA . SER A 1 218 ? -33.239 10.268 9.930 1.00 35.50 218 SER A CA 1
ATOM 1620 C C . SER A 1 218 ? -34.228 11.269 9.335 1.00 35.50 218 SER A C 1
ATOM 1622 O O . SER A 1 218 ? -35.443 11.057 9.346 1.00 35.50 218 SER A O 1
ATOM 1624 N N . GLN A 1 219 ? -33.723 12.363 8.778 1.00 34.88 219 GLN A N 1
ATOM 1625 C CA . GLN A 1 219 ? -34.497 13.168 7.857 1.00 34.88 219 GLN A CA 1
ATOM 1626 C C . GLN A 1 219 ? -34.476 12.427 6.520 1.00 34.88 219 GLN A C 1
ATOM 1628 O O . GLN A 1 219 ? -33.692 12.711 5.616 1.00 34.88 219 GLN A O 1
ATOM 1633 N N . ARG A 1 220 ? -35.346 11.415 6.413 1.00 41.12 220 ARG A N 1
ATOM 1634 C CA . ARG A 1 220 ? -35.842 10.931 5.125 1.00 41.12 220 ARG A CA 1
ATOM 1635 C C . ARG A 1 220 ? -36.471 12.133 4.414 1.00 41.12 220 ARG A C 1
ATOM 1637 O O . ARG A 1 220 ? -37.643 12.425 4.609 1.00 41.12 220 ARG A O 1
ATOM 1644 N N . SER A 1 221 ? -35.698 12.847 3.601 1.00 33.41 221 SER A N 1
ATOM 1645 C CA . SER A 1 221 ? -36.232 13.775 2.603 1.00 33.41 221 SER A CA 1
ATOM 1646 C C . SER A 1 221 ? -35.727 13.318 1.227 1.00 33.41 221 SER A C 1
ATOM 1648 O O . SER A 1 221 ? -34.550 13.508 0.914 1.00 33.41 221 SER A O 1
ATOM 1650 N N . PRO A 1 222 ? -36.575 12.699 0.390 1.00 40.66 222 PRO A N 1
ATOM 1651 C CA . PRO A 1 222 ? -36.198 12.277 -0.956 1.00 40.66 222 PRO A CA 1
ATOM 1652 C C . PRO A 1 222 ? -36.228 13.427 -1.984 1.00 40.66 222 PRO A C 1
ATOM 1654 O O . PRO A 1 222 ? -36.410 13.176 -3.168 1.00 40.66 222 PRO A O 1
ATOM 1657 N N . ARG A 1 223 ? -36.080 14.699 -1.579 1.00 47.19 223 ARG A N 1
ATOM 1658 C CA . ARG A 1 223 ? -36.320 15.852 -2.478 1.00 47.19 223 ARG A CA 1
ATOM 1659 C C . ARG A 1 223 ? -35.137 16.801 -2.702 1.00 47.19 223 ARG A C 1
ATOM 1661 O O . ARG A 1 223 ? -35.188 17.610 -3.616 1.00 47.19 223 ARG A O 1
ATOM 1668 N N . ARG A 1 224 ? -34.035 16.672 -1.955 1.00 43.75 224 ARG A N 1
ATOM 1669 C CA . ARG A 1 224 ? -32.962 17.689 -1.962 1.00 43.75 224 ARG A CA 1
ATOM 1670 C C . ARG A 1 224 ? -32.009 17.630 -3.168 1.00 43.75 224 ARG A C 1
ATOM 1672 O O . ARG A 1 224 ? -31.407 18.640 -3.509 1.00 43.75 224 ARG A O 1
ATOM 1679 N N . TRP A 1 225 ? -31.902 16.484 -3.847 1.00 40.41 225 TRP A N 1
ATOM 1680 C CA . TRP A 1 225 ? -31.065 16.348 -5.053 1.00 40.41 225 TRP A CA 1
ATOM 1681 C C . TRP A 1 225 ? -31.661 17.062 -6.273 1.00 40.41 225 TRP A C 1
ATOM 1683 O O . TRP A 1 225 ? -30.917 17.652 -7.050 1.00 40.41 225 TRP A O 1
ATOM 1693 N N . ALA A 1 226 ? -32.993 17.083 -6.410 1.00 48.97 226 ALA A N 1
ATOM 1694 C CA . ALA A 1 226 ? -33.666 17.804 -7.491 1.00 48.97 226 ALA A CA 1
ATOM 1695 C C . ALA A 1 226 ? -33.552 19.330 -7.323 1.00 48.97 226 ALA A C 1
ATOM 1697 O O . ALA A 1 226 ? -33.368 20.043 -8.308 1.00 48.97 226 ALA A O 1
ATOM 1698 N N . ASP A 1 227 ? -33.591 19.825 -6.083 1.00 50.88 227 ASP A N 1
ATOM 1699 C CA . ASP A 1 227 ? -33.432 21.254 -5.790 1.00 50.88 227 ASP A CA 1
ATOM 1700 C C . ASP A 1 227 ? -31.976 21.714 -5.947 1.00 50.88 227 ASP A C 1
ATOM 1702 O O . ASP A 1 227 ? -31.728 22.821 -6.418 1.00 50.88 227 ASP A O 1
ATOM 1706 N N . CYS A 1 228 ? -31.005 20.845 -5.641 1.00 44.06 228 CYS A N 1
ATOM 1707 C CA . CYS A 1 228 ? -29.589 21.125 -5.877 1.00 44.06 228 CYS A CA 1
ATOM 1708 C C . CYS A 1 228 ? -29.274 21.187 -7.382 1.00 44.06 228 CYS A C 1
ATOM 1710 O O . CYS A 1 228 ? -28.634 22.139 -7.817 1.00 44.06 228 CYS A O 1
ATOM 1712 N N . LEU A 1 229 ? -29.829 20.270 -8.192 1.00 46.88 229 LEU A N 1
ATOM 1713 C CA . LEU A 1 229 ? -29.710 20.326 -9.657 1.00 46.88 229 LEU A CA 1
ATOM 1714 C C . LEU A 1 229 ? -30.376 21.583 -10.242 1.00 46.88 229 LEU A C 1
ATOM 1716 O O . LEU A 1 229 ? -29.818 22.224 -11.130 1.00 46.88 229 LEU A O 1
ATOM 1720 N N . LYS A 1 230 ? -31.549 21.974 -9.720 1.00 46.38 230 LYS A N 1
ATOM 1721 C CA . LYS A 1 230 ? -32.219 23.227 -10.107 1.00 46.38 230 LYS A CA 1
ATOM 1722 C C . LYS A 1 230 ? -31.383 24.458 -9.760 1.00 46.38 230 LYS A C 1
ATOM 1724 O O . LYS A 1 230 ? -31.351 25.393 -10.553 1.00 46.38 230 LYS A O 1
ATOM 1729 N N . TRP A 1 231 ? -30.680 24.453 -8.626 1.00 39.09 231 TRP A N 1
ATOM 1730 C CA . TRP A 1 231 ? -29.803 25.558 -8.236 1.00 39.09 231 TRP A CA 1
ATOM 1731 C C . TRP A 1 231 ? -28.560 25.646 -9.133 1.00 39.09 231 TRP A C 1
ATOM 1733 O O . TRP A 1 231 ? -28.209 26.739 -9.567 1.00 39.09 231 TRP A O 1
ATOM 1743 N N . THR A 1 232 ? -27.944 24.516 -9.506 1.00 47.06 232 THR A N 1
ATOM 1744 C CA . THR A 1 232 ? -26.786 24.512 -10.424 1.00 47.06 232 THR A CA 1
ATOM 1745 C C . THR A 1 232 ? -27.168 24.954 -11.841 1.00 47.06 232 THR A C 1
ATOM 1747 O O . THR A 1 232 ? -26.440 25.727 -12.460 1.00 47.06 232 THR A O 1
ATOM 1750 N N . ILE A 1 233 ? -28.339 24.537 -12.339 1.00 47.25 233 ILE A N 1
ATOM 1751 C CA . ILE A 1 233 ? -28.841 24.960 -13.658 1.00 47.25 233 ILE A CA 1
ATOM 1752 C C . ILE A 1 233 ? -29.246 26.447 -13.637 1.00 47.25 233 ILE A C 1
ATOM 1754 O O . ILE A 1 233 ? -28.941 27.182 -14.575 1.00 47.25 233 ILE A O 1
ATOM 1758 N N . SER A 1 234 ? -29.865 26.925 -12.551 1.00 44.84 234 SER A N 1
ATOM 1759 C CA . SER A 1 234 ? -30.258 28.334 -12.409 1.00 44.84 234 SER A CA 1
ATOM 1760 C C . SER A 1 234 ? -29.061 29.276 -12.236 1.00 44.84 234 SER A C 1
ATOM 1762 O O . SER A 1 234 ? -29.100 30.391 -12.752 1.00 44.84 234 SER A O 1
ATOM 1764 N N . ALA A 1 235 ? -27.996 28.848 -11.548 1.00 44.72 235 ALA A N 1
ATOM 1765 C CA . ALA A 1 235 ? -26.789 29.654 -11.356 1.00 44.72 235 ALA A CA 1
ATOM 1766 C C . ALA A 1 235 ? -25.974 29.795 -12.654 1.00 44.72 235 ALA A C 1
ATOM 1768 O O . ALA A 1 235 ? -25.442 30.868 -12.926 1.00 44.72 235 ALA A O 1
ATOM 1769 N N . SER A 1 236 ? -25.945 28.751 -13.492 1.00 44.69 236 SER A N 1
ATOM 1770 C CA . SER A 1 236 ? -25.235 28.791 -14.776 1.00 44.69 236 SER A CA 1
ATOM 1771 C C . SER A 1 236 ? -25.988 29.564 -15.871 1.00 44.69 236 SER A C 1
ATOM 1773 O O . SER A 1 236 ? -25.363 30.070 -16.800 1.00 44.69 236 SER A O 1
ATOM 1775 N N . CYS A 1 237 ? -27.320 29.682 -15.773 1.00 35.84 237 CYS A N 1
ATOM 1776 C CA . CYS A 1 237 ? -28.133 30.480 -16.700 1.00 35.84 237 CYS A CA 1
ATOM 1777 C C . CYS A 1 237 ? -28.034 31.991 -16.405 1.00 35.84 237 CYS A C 1
ATOM 1779 O O . CYS A 1 237 ? -27.971 32.808 -17.324 1.00 35.84 237 CYS A O 1
ATOM 1781 N N . HIS A 1 238 ? -27.928 32.371 -15.125 1.00 43.34 238 HIS A N 1
ATOM 1782 C CA . HIS A 1 238 ? -27.791 33.776 -14.731 1.00 43.34 238 HIS A CA 1
ATOM 1783 C C . HIS A 1 238 ? -26.423 34.375 -15.102 1.00 43.34 238 HIS A C 1
ATOM 1785 O O . HIS A 1 238 ? -26.361 35.541 -15.488 1.00 43.34 238 HIS A O 1
ATOM 1791 N N . SER A 1 239 ? -25.345 33.582 -15.062 1.00 45.03 239 SER A N 1
ATOM 1792 C CA . SER A 1 239 ? -24.003 34.045 -15.450 1.00 45.03 239 SER A CA 1
ATOM 1793 C C . SER A 1 239 ? -23.851 34.274 -16.959 1.00 45.03 239 SER A C 1
ATOM 1795 O O . SER A 1 239 ? -23.071 35.130 -17.368 1.00 45.03 239 SER A O 1
ATOM 1797 N N . HIS A 1 240 ? -24.617 33.563 -17.795 1.00 42.00 240 HIS A N 1
ATOM 1798 C CA . HIS A 1 240 ? -24.580 33.739 -19.253 1.00 42.00 240 HIS A CA 1
ATOM 1799 C C . HIS A 1 240 ? -25.392 34.945 -19.751 1.00 42.00 240 HIS A C 1
ATOM 1801 O O . HIS A 1 240 ? -25.035 35.537 -20.767 1.00 42.00 240 HIS A O 1
ATOM 1807 N N . LEU A 1 241 ? -26.446 35.352 -19.033 1.00 44.41 241 LEU A N 1
ATOM 1808 C CA . LEU A 1 241 ? -27.245 36.531 -19.395 1.00 44.41 241 LEU A CA 1
ATOM 1809 C C . LEU A 1 241 ? -26.555 37.859 -19.037 1.00 44.41 241 LEU A C 1
ATOM 1811 O O . LEU A 1 241 ? -26.772 38.850 -19.728 1.00 44.41 241 LEU A O 1
ATOM 1815 N N . GLN A 1 242 ? -25.681 37.884 -18.024 1.00 49.22 242 GLN A N 1
ATOM 1816 C CA . GLN A 1 242 ? -24.882 39.078 -17.707 1.00 49.22 242 GLN A CA 1
ATOM 1817 C C . GLN A 1 242 ? -23.780 39.352 -18.744 1.00 49.22 242 GLN A C 1
ATOM 1819 O O . GLN A 1 242 ? -23.571 40.506 -19.098 1.00 49.22 242 GLN A O 1
ATOM 1824 N N . GLN A 1 243 ? -23.156 38.320 -19.325 1.00 47.47 243 GLN A N 1
ATOM 1825 C CA . GLN A 1 243 ? -22.121 38.508 -20.358 1.00 47.47 243 GLN A CA 1
ATOM 1826 C C . GLN A 1 243 ? -22.665 39.028 -21.702 1.00 47.47 243 GLN A C 1
ATOM 1828 O O . GLN A 1 243 ? -21.938 39.676 -22.454 1.00 47.47 243 GLN A O 1
ATOM 1833 N N . LEU A 1 244 ? -23.945 38.793 -22.009 1.00 45.41 244 LEU A N 1
ATOM 1834 C CA . LEU A 1 244 ? -24.584 39.319 -23.224 1.00 45.41 244 LEU A CA 1
ATOM 1835 C C . LEU A 1 244 ? -25.047 40.781 -23.079 1.00 45.41 244 LEU A C 1
ATOM 1837 O O . LEU A 1 244 ? -25.261 41.442 -24.086 1.00 45.41 244 LEU A O 1
ATOM 1841 N N . SER A 1 245 ? -25.159 41.302 -21.852 1.00 41.78 245 SER A N 1
ATOM 1842 C CA . SER A 1 245 ? -25.527 42.702 -21.584 1.00 41.78 245 SER A CA 1
ATOM 1843 C C . SER A 1 245 ? -24.339 43.672 -21.637 1.00 41.78 245 SER A C 1
ATOM 1845 O O . SER A 1 245 ? -24.563 44.871 -21.747 1.00 41.78 245 SER A O 1
ATOM 1847 N N . GLU A 1 246 ? -23.099 43.190 -21.520 1.00 44.94 246 GLU A N 1
ATOM 1848 C CA . GLU A 1 246 ? -21.882 44.027 -21.544 1.00 44.94 246 GLU A CA 1
ATOM 1849 C C . GLU A 1 246 ? -21.201 44.071 -22.926 1.00 44.94 246 GLU A C 1
ATOM 1851 O O . GLU A 1 246 ? -20.165 44.711 -23.085 1.00 44.94 246 GLU A O 1
ATOM 1856 N N . SER A 1 247 ? -21.772 43.405 -23.938 1.00 45.25 247 SER A N 1
ATOM 1857 C CA . SER A 1 247 ? -21.244 43.370 -25.314 1.00 45.25 247 SER A CA 1
ATOM 1858 C C . SER A 1 247 ? -22.174 44.000 -26.364 1.00 45.25 247 SER A C 1
ATOM 1860 O O . SER A 1 247 ? -22.040 43.715 -27.554 1.00 45.25 247 SER A O 1
ATOM 1862 N N . SER A 1 248 ? -23.107 44.866 -25.948 1.00 39.06 248 SER A N 1
ATOM 1863 C CA . SER A 1 248 ? -23.974 45.679 -26.824 1.00 39.06 248 SER A CA 1
ATOM 1864 C C . SER A 1 248 ? -23.966 47.143 -26.409 1.00 39.06 248 SER A C 1
ATOM 1866 O O . SER A 1 248 ? -24.063 47.392 -25.188 1.00 39.06 248 SER A O 1
#